Protein AF-A0A832FT46-F1 (afdb_monomer_lite)

pLDDT: mean 83.27, std 20.77, range [34.75, 98.5]

Secondary structure (DSSP, 8-state):
----PPP-------THHHHHHHHHHHHHHHHHHHHHHHHHS--------------HHHHHHHHHHHHHHHHT-S-BTTTBS-HHHHHHHHHHT--HHHHHHHHHHHHHHHHHHHHHHHHHHHHHHHHTT-HHHHHHHHTHHHHHHHHHHHHHHHHHHGGG-S-TTHHHHHHHHHHHHHHHH-SSSSTTTS--GGGSHHHHHHHHHHHHHHHHHHHHTTTS-S-HHHHHHHHHHHHHHHHHHHHHHHHHTTT-

Structure (mmCIF, N/CA/C/O backbone):
data_AF-A0A832FT46-F1
#
_entry.id   AF-A0A832FT46-F1
#
loop_
_atom_site.group_PDB
_atom_site.id
_atom_site.type_symbol
_atom_site.label_atom_id
_atom_site.label_alt_id
_atom_site.label_comp_id
_atom_site.label_asym_id
_atom_site.label_entity_id
_atom_site.label_seq_id
_atom_site.pdbx_PDB_ins_code
_atom_site.Cartn_x
_atom_site.Cartn_y
_atom_site.Cartn_z
_atom_site.occupancy
_atom_site.B_iso_or_equiv
_atom_site.auth_seq_id
_atom_site.auth_comp_id
_atom_site.auth_asym_id
_atom_site.auth_atom_id
_atom_site.pdbx_PDB_model_num
ATOM 1 N N . MET A 1 1 ? -25.953 -3.245 44.691 1.00 39.97 1 MET A N 1
ATOM 2 C CA . MET A 1 1 ? -25.666 -1.942 44.039 1.00 39.97 1 MET A CA 1
ATOM 3 C C . MET A 1 1 ? -25.660 -2.128 42.525 1.00 39.97 1 MET A C 1
ATOM 5 O O . MET A 1 1 ? -24.695 -2.634 41.976 1.00 39.97 1 MET A O 1
ATOM 9 N N . SER A 1 2 ? -26.768 -1.782 41.866 1.00 35.91 2 SER A N 1
ATOM 10 C CA . SER A 1 2 ? -26.972 -1.918 40.416 1.00 35.91 2 SER A CA 1
ATOM 11 C C . SER A 1 2 ? -26.577 -0.616 39.711 1.00 35.91 2 SER A C 1
ATOM 13 O O . SER A 1 2 ? -27.252 0.400 39.888 1.00 35.91 2 SER A O 1
ATOM 15 N N . ARG A 1 3 ? -25.496 -0.618 38.919 1.00 41.53 3 ARG A N 1
ATOM 16 C CA . ARG A 1 3 ? -25.111 0.531 38.080 1.00 41.53 3 ARG A CA 1
ATOM 17 C C . ARG A 1 3 ? -25.906 0.501 36.771 1.00 41.53 3 ARG A C 1
ATOM 19 O O . ARG A 1 3 ? -25.643 -0.318 35.899 1.00 41.53 3 ARG A O 1
ATOM 26 N N . LYS A 1 4 ? -26.872 1.417 36.643 1.00 43.75 4 LYS A N 1
ATOM 27 C CA . LYS A 1 4 ? -27.548 1.746 35.378 1.00 43.75 4 LYS A CA 1
ATOM 28 C C . LYS A 1 4 ? -26.544 2.411 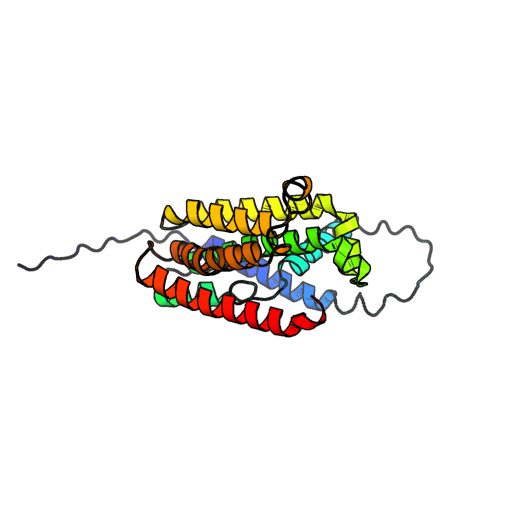34.429 1.00 43.75 4 LYS A C 1
ATOM 30 O O . LYS A 1 4 ? -26.088 3.517 34.711 1.00 43.75 4 LYS A O 1
ATOM 35 N N . TYR A 1 5 ? -26.228 1.765 33.309 1.00 38.34 5 TYR A N 1
ATOM 36 C CA . TYR A 1 5 ? -25.533 2.408 32.194 1.00 38.34 5 TYR A CA 1
ATOM 37 C C . TYR A 1 5 ? -26.512 3.331 31.456 1.00 38.34 5 TYR A C 1
ATOM 39 O O . TYR A 1 5 ? -27.538 2.884 30.945 1.00 38.34 5 TYR A O 1
ATOM 47 N N . LYS A 1 6 ? -26.212 4.634 31.439 1.00 42.47 6 LYS A N 1
ATOM 48 C CA . LYS A 1 6 ? -26.892 5.618 30.590 1.00 42.47 6 LYS A CA 1
ATOM 49 C C . LYS A 1 6 ? -26.374 5.450 29.161 1.00 42.47 6 LYS A C 1
ATOM 51 O O . LYS A 1 6 ? -25.182 5.627 28.924 1.00 42.47 6 LYS A O 1
ATOM 56 N N . GLY A 1 7 ? -27.265 5.088 28.241 1.00 40.78 7 GLY A N 1
ATOM 57 C CA . GLY A 1 7 ? -26.968 5.020 26.814 1.00 40.78 7 GLY A CA 1
ATOM 58 C C . GLY A 1 7 ? -26.642 6.405 26.255 1.00 40.78 7 GLY A C 1
ATOM 59 O O . GLY A 1 7 ? -27.385 7.358 26.480 1.00 40.78 7 GLY A O 1
ATOM 60 N N . PHE A 1 8 ? -25.525 6.501 25.539 1.00 35.69 8 PHE A N 1
ATOM 61 C CA . PHE A 1 8 ? -25.207 7.634 24.678 1.00 35.69 8 PHE A CA 1
ATOM 62 C C . PHE A 1 8 ? -25.890 7.409 23.326 1.00 35.69 8 PHE A C 1
ATOM 64 O O . PHE A 1 8 ? -25.539 6.483 22.599 1.00 35.69 8 PHE A O 1
ATOM 71 N N . SER A 1 9 ? -26.869 8.246 22.993 1.00 34.75 9 SER A N 1
ATOM 72 C CA . SER A 1 9 ? -27.409 8.358 21.639 1.00 34.75 9 SER A CA 1
ATOM 73 C C . SER A 1 9 ? -26.465 9.232 20.814 1.00 34.75 9 SER A C 1
ATOM 75 O O . SER A 1 9 ? -26.421 10.448 21.010 1.00 34.75 9 SER A O 1
ATOM 77 N N . THR A 1 10 ? -25.683 8.632 19.920 1.00 38.94 10 THR A N 1
ATOM 78 C CA . THR A 1 10 ? -24.918 9.390 18.927 1.00 38.94 10 THR A CA 1
ATOM 79 C C . THR A 1 10 ? -25.849 9.876 17.811 1.00 38.94 10 THR A C 1
ATOM 81 O O . THR A 1 10 ? -26.741 9.136 17.388 1.00 38.94 10 THR A O 1
ATOM 84 N N . PRO A 1 11 ? -25.683 11.119 17.327 1.00 39.44 11 PRO A N 1
ATOM 85 C CA . PRO A 1 11 ? -26.451 11.622 16.200 1.00 39.44 11 PRO A CA 1
ATOM 86 C C . PRO A 1 11 ? -26.021 10.884 14.929 1.00 39.44 11 PRO A C 1
ATOM 88 O O . PRO A 1 11 ? -24.839 10.832 14.589 1.00 39.44 11 PRO A O 1
ATOM 91 N N . ILE A 1 12 ? -26.998 10.304 14.237 1.00 43.22 12 ILE A N 1
ATOM 92 C CA . ILE A 1 12 ? -26.836 9.707 12.912 1.00 43.22 12 ILE A CA 1
ATOM 93 C C . ILE A 1 12 ? -26.521 10.861 11.955 1.00 43.22 12 ILE A C 1
ATOM 95 O O . ILE A 1 12 ? -27.408 11.648 11.628 1.00 43.22 12 ILE A O 1
ATOM 99 N N . SER A 1 13 ? -25.256 11.013 11.553 1.00 49.53 13 SER A N 1
ATOM 100 C CA . SER A 1 13 ? -24.916 11.913 10.452 1.00 49.53 13 SER A CA 1
ATOM 101 C C . SER A 1 13 ? -25.386 11.283 9.140 1.00 49.53 13 SER A C 1
ATOM 103 O O . SER A 1 13 ? -25.299 10.070 8.934 1.00 49.53 13 SER A O 1
ATOM 105 N N . ASP A 1 14 ? -25.971 12.116 8.288 1.00 51.28 14 ASP A N 1
ATOM 106 C CA . ASP A 1 14 ? -26.713 11.728 7.095 1.00 51.28 14 ASP A CA 1
ATOM 107 C C . ASP A 1 14 ? -25.775 11.091 6.045 1.00 51.28 14 ASP A C 1
ATOM 109 O O . ASP A 1 14 ? -25.119 11.761 5.246 1.00 51.28 14 ASP A O 1
ATOM 113 N N . GLY A 1 15 ? -25.658 9.757 6.082 1.00 45.75 15 GLY A N 1
ATOM 114 C CA . GLY A 1 15 ? -24.790 8.950 5.210 1.00 45.75 15 GLY A CA 1
ATOM 115 C C . GLY A 1 15 ? -25.207 8.915 3.732 1.00 45.75 15 GLY A C 1
ATOM 116 O O . GLY A 1 15 ? -24.592 8.211 2.925 1.00 45.75 15 GLY A O 1
ATOM 117 N N . SER A 1 16 ? -26.234 9.677 3.355 1.00 46.31 16 SER A N 1
ATOM 118 C CA . SER A 1 16 ? -26.801 9.746 2.007 1.00 46.31 16 SER A CA 1
ATOM 119 C C . SER A 1 16 ? -25.800 10.253 0.956 1.00 46.31 16 SER A C 1
ATOM 121 O O . SER A 1 16 ? -25.759 9.731 -0.161 1.00 46.31 16 SER A O 1
ATOM 123 N N . HIS A 1 17 ? -24.904 11.177 1.312 1.00 49.16 17 HIS A N 1
ATOM 124 C CA . HIS A 1 17 ? -23.905 11.711 0.374 1.00 49.16 17 HIS A CA 1
ATOM 125 C C . HIS A 1 17 ? -22.806 10.704 -0.012 1.00 49.16 17 HIS A C 1
ATOM 127 O O . HIS A 1 17 ? -22.291 10.742 -1.132 1.00 49.16 17 HIS A O 1
ATOM 133 N N . ILE A 1 18 ? -22.467 9.762 0.872 1.00 52.69 18 ILE A N 1
ATOM 134 C CA . ILE A 1 18 ? -21.368 8.803 0.659 1.00 52.69 18 ILE A CA 1
ATOM 135 C C . ILE A 1 18 ? -21.812 7.641 -0.240 1.00 52.69 18 ILE A C 1
ATOM 137 O O . ILE A 1 18 ? -21.055 7.189 -1.104 1.00 52.69 18 ILE A O 1
ATOM 141 N N . ILE A 1 19 ? -23.073 7.214 -0.119 1.00 52.16 19 ILE A N 1
ATOM 142 C CA . ILE A 1 19 ? -23.670 6.175 -0.974 1.00 52.16 19 ILE A CA 1
ATOM 143 C C . ILE A 1 19 ? -23.697 6.625 -2.445 1.00 52.16 19 ILE A C 1
ATOM 145 O O . ILE A 1 19 ? -23.392 5.836 -3.344 1.00 52.16 19 ILE A O 1
ATOM 149 N N . ILE A 1 20 ? -23.978 7.907 -2.700 1.00 57.22 20 ILE A N 1
ATOM 150 C CA . ILE A 1 20 ? -23.993 8.475 -4.057 1.00 57.22 20 ILE A CA 1
ATOM 151 C C . ILE A 1 20 ? -22.598 8.400 -4.699 1.00 57.22 20 ILE A C 1
ATOM 153 O O . ILE A 1 20 ? -22.477 7.996 -5.858 1.00 57.22 20 ILE A O 1
ATOM 157 N N . ILE A 1 21 ? -21.531 8.693 -3.947 1.00 53.38 21 ILE A N 1
ATOM 158 C CA . ILE A 1 21 ? -20.148 8.638 -4.453 1.00 53.38 21 ILE A CA 1
ATOM 159 C C . ILE A 1 21 ? -19.762 7.203 -4.854 1.00 53.38 21 ILE A C 1
ATOM 161 O O . ILE A 1 21 ? -19.194 6.991 -5.929 1.00 53.38 21 ILE A O 1
ATOM 165 N N . ILE A 1 22 ? -20.132 6.197 -4.057 1.00 49.78 22 ILE A N 1
ATOM 166 C CA . ILE A 1 22 ? -19.792 4.786 -4.323 1.00 49.78 22 ILE A CA 1
ATOM 167 C C . ILE A 1 22 ? -20.551 4.234 -5.535 1.00 49.78 22 ILE A C 1
ATOM 169 O O . ILE A 1 22 ? -19.959 3.551 -6.377 1.00 49.78 22 ILE A O 1
ATOM 173 N N . ILE A 1 23 ? -21.839 4.561 -5.679 1.00 54.22 23 ILE A N 1
ATOM 174 C CA . ILE A 1 23 ? -22.643 4.136 -6.838 1.00 54.22 23 ILE A CA 1
ATOM 175 C C . ILE A 1 23 ? -22.092 4.747 -8.135 1.00 54.22 23 ILE A C 1
ATOM 177 O O . ILE A 1 23 ? -22.026 4.059 -9.160 1.00 54.22 23 ILE A O 1
ATOM 181 N N . ILE A 1 24 ? -21.645 6.007 -8.096 1.00 54.31 24 ILE A N 1
ATOM 182 C CA . ILE A 1 24 ? -21.032 6.679 -9.251 1.00 54.31 24 ILE A CA 1
ATOM 183 C C . ILE A 1 24 ? -19.714 5.997 -9.644 1.00 54.31 24 ILE A C 1
ATOM 185 O O . ILE A 1 24 ? -19.498 5.734 -10.830 1.00 54.31 24 ILE A O 1
ATOM 189 N N . ILE A 1 25 ? -18.859 5.649 -8.676 1.00 50.78 25 ILE A N 1
ATOM 190 C CA . ILE A 1 25 ? -17.583 4.960 -8.937 1.00 50.78 25 ILE A CA 1
ATOM 191 C C . ILE A 1 25 ? -17.825 3.579 -9.569 1.00 50.78 25 ILE A C 1
ATOM 193 O O . ILE A 1 25 ? -17.190 3.238 -10.572 1.00 50.78 25 ILE A O 1
ATOM 197 N N . ASN A 1 26 ? -18.787 2.811 -9.050 1.00 45.12 26 ASN A N 1
ATOM 198 C CA . ASN A 1 26 ? -19.029 1.434 -9.486 1.00 45.12 26 ASN A CA 1
ATOM 199 C C . ASN A 1 26 ? -19.695 1.358 -10.877 1.00 45.12 26 ASN A C 1
ATOM 201 O O . ASN A 1 26 ? -19.267 0.588 -11.742 1.00 45.12 26 ASN A O 1
ATOM 205 N N . LYS A 1 27 ? -20.674 2.235 -11.164 1.00 42.53 27 LYS A N 1
ATOM 206 C CA . LYS A 1 27 ? -21.264 2.331 -12.515 1.00 42.53 27 LYS A CA 1
ATOM 207 C C . LYS A 1 27 ? -20.214 2.713 -13.557 1.00 42.53 27 LYS A C 1
ATOM 209 O O . LYS A 1 27 ? -20.185 2.113 -14.629 1.00 42.53 27 LYS A O 1
ATOM 214 N N . LYS A 1 28 ? -19.314 3.652 -13.248 1.00 47.53 28 LYS A N 1
ATOM 215 C CA . LYS A 1 28 ? -18.278 4.092 -14.196 1.00 47.53 28 LYS A CA 1
ATOM 216 C C . LYS A 1 28 ? -17.251 2.988 -14.483 1.00 47.53 28 LYS A C 1
ATOM 218 O O . LYS A 1 28 ? -16.799 2.879 -15.619 1.00 47.53 28 LYS A O 1
ATOM 223 N N . PHE A 1 29 ? -16.935 2.129 -13.510 1.00 44.12 29 PHE A N 1
ATOM 224 C CA . PHE A 1 29 ? -16.033 0.985 -13.706 1.00 44.12 29 PHE A CA 1
ATOM 225 C C . PHE A 1 29 ? -16.626 -0.112 -14.605 1.00 44.12 29 PHE A C 1
ATOM 227 O O . PHE A 1 29 ? -15.924 -0.629 -15.476 1.00 44.12 29 PHE A O 1
ATOM 234 N N . LYS A 1 30 ? -17.925 -0.423 -14.470 1.00 38.62 30 LYS A N 1
ATOM 235 C CA . LYS A 1 30 ? -18.590 -1.470 -15.271 1.00 38.62 30 LYS A CA 1
ATOM 236 C C . LYS A 1 30 ? -18.608 -1.153 -16.774 1.00 38.62 30 LYS A C 1
ATOM 238 O O . LYS A 1 30 ? -18.319 -2.031 -17.581 1.00 38.62 30 LYS A O 1
ATOM 243 N N . TYR A 1 31 ? -18.858 0.102 -17.156 1.00 44.19 31 TYR A N 1
ATOM 244 C CA . TYR A 1 31 ? -18.854 0.516 -18.570 1.00 44.19 31 TYR A CA 1
ATOM 245 C C . TYR A 1 31 ? -17.450 0.568 -19.195 1.00 44.19 31 TYR A C 1
ATOM 247 O O . TYR A 1 31 ? -17.303 0.477 -20.412 1.00 44.19 31 TYR A O 1
ATOM 255 N N . LEU A 1 32 ? -16.398 0.670 -18.380 1.00 44.50 32 LEU A N 1
ATOM 256 C CA . LEU A 1 32 ? -15.022 0.786 -18.864 1.00 44.50 32 LEU A CA 1
ATOM 257 C C . LEU A 1 32 ? -14.333 -0.557 -19.128 1.00 44.50 32 LEU A C 1
ATOM 259 O O . LEU A 1 32 ? -13.378 -0.586 -19.904 1.00 44.50 32 LEU A O 1
ATOM 263 N N . ASN A 1 33 ? -14.811 -1.654 -18.538 1.00 41.56 33 ASN A N 1
ATOM 264 C CA . ASN A 1 33 ? -14.301 -2.991 -18.856 1.00 41.56 33 ASN A CA 1
ATOM 265 C C . ASN A 1 33 ? -14.797 -3.501 -20.217 1.00 41.56 33 ASN A C 1
ATOM 267 O O . ASN A 1 33 ? -14.059 -4.200 -20.901 1.00 41.56 33 ASN A O 1
ATOM 271 N N . VAL A 1 34 ? -15.994 -3.095 -20.655 1.00 45.91 34 VAL A N 1
ATOM 272 C CA . VAL A 1 34 ? -16.564 -3.530 -21.944 1.00 45.91 34 VAL A CA 1
ATOM 273 C C . VAL A 1 34 ? -15.928 -2.790 -23.132 1.00 45.91 34 VAL A C 1
ATOM 275 O O . VAL A 1 34 ? -15.721 -3.379 -24.185 1.00 45.91 34 VAL A O 1
ATOM 278 N N . ALA A 1 35 ? -15.531 -1.525 -22.958 1.00 44.81 35 ALA A N 1
ATOM 279 C CA . ALA A 1 35 ? -14.969 -0.714 -24.044 1.00 44.81 35 ALA A CA 1
ATOM 280 C C . ALA A 1 35 ? -13.465 -0.940 -24.321 1.00 44.81 35 ALA A C 1
ATOM 282 O O . ALA A 1 35 ? -12.969 -0.505 -25.355 1.00 44.81 35 ALA A O 1
ATOM 283 N N . ASN A 1 36 ? -12.714 -1.577 -23.413 1.00 42.88 36 ASN A N 1
ATOM 284 C CA . ASN A 1 36 ? -11.253 -1.718 -23.552 1.00 42.88 36 ASN A CA 1
ATOM 285 C C . ASN A 1 36 ? -10.796 -3.042 -24.183 1.00 42.88 36 ASN A C 1
ATOM 287 O O . ASN A 1 36 ? -9.668 -3.101 -24.668 1.00 42.88 36 ASN A O 1
ATOM 291 N N . LEU A 1 37 ? -11.639 -4.078 -24.205 1.00 41.91 37 LEU A N 1
ATOM 292 C CA . LEU A 1 37 ? -11.304 -5.351 -24.857 1.00 41.91 37 LEU A CA 1
ATOM 293 C C . LEU A 1 37 ? -11.401 -5.258 -26.389 1.00 41.91 37 LEU A C 1
ATOM 295 O O . LEU A 1 37 ? -10.567 -5.823 -27.081 1.00 41.91 37 LEU A O 1
ATOM 299 N N . SER A 1 38 ? -12.315 -4.448 -26.931 1.00 44.44 38 SER A N 1
ATOM 300 C CA . SER A 1 38 ? -12.504 -4.324 -28.385 1.00 44.44 38 SER A CA 1
ATOM 301 C C . SER A 1 38 ? -11.480 -3.431 -29.102 1.00 44.44 38 SER A C 1
ATOM 303 O O . SER A 1 38 ? -11.329 -3.534 -30.319 1.00 44.44 38 SER A O 1
ATOM 305 N N . VAL A 1 39 ? -10.771 -2.557 -28.375 1.00 48.56 39 VAL A N 1
ATOM 306 C CA . VAL A 1 39 ? -9.856 -1.559 -28.968 1.00 48.56 39 VAL A CA 1
ATOM 307 C C . VAL A 1 39 ? -8.403 -2.045 -29.019 1.00 48.56 39 VAL A C 1
ATOM 309 O O . VAL A 1 39 ? -7.642 -1.571 -29.857 1.00 48.56 39 VAL A O 1
ATOM 312 N N . MET A 1 40 ? -8.001 -3.003 -28.176 1.00 44.81 40 MET A N 1
ATOM 313 C CA . MET A 1 40 ? -6.638 -3.556 -28.231 1.00 44.81 40 MET A CA 1
ATOM 314 C C . MET A 1 40 ? -6.473 -4.725 -29.210 1.00 44.81 40 MET A C 1
ATOM 316 O O . MET A 1 40 ? -5.353 -4.954 -29.653 1.00 44.81 40 MET A O 1
ATOM 320 N N . GLU A 1 41 ? -7.549 -5.413 -29.605 1.00 47.94 41 GLU A N 1
ATOM 321 C CA . GLU A 1 41 ? -7.470 -6.519 -30.578 1.00 47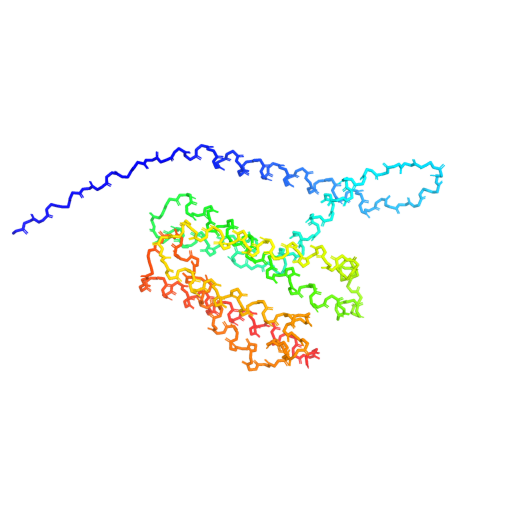.94 41 GLU A CA 1
ATOM 322 C C . GLU A 1 41 ? -7.597 -6.072 -32.046 1.00 47.94 41 GLU A C 1
ATOM 324 O O . GLU A 1 41 ? -7.150 -6.787 -32.934 1.00 47.94 41 GLU A O 1
ATOM 329 N N . ASN A 1 42 ? -8.112 -4.867 -32.321 1.00 45.69 42 ASN A N 1
ATOM 330 C CA . ASN A 1 42 ? -8.382 -4.396 -33.690 1.00 45.69 42 ASN A CA 1
ATOM 331 C C . ASN A 1 42 ? -7.464 -3.262 -34.175 1.00 45.69 42 ASN A C 1
ATOM 333 O O . ASN A 1 42 ? -7.819 -2.523 -35.093 1.00 45.69 42 ASN A O 1
ATOM 337 N N . GLY A 1 43 ? -6.271 -3.118 -33.592 1.00 45.44 43 GLY A N 1
ATOM 338 C CA . GLY A 1 43 ? -5.246 -2.163 -34.034 1.00 45.44 43 GLY A CA 1
ATOM 339 C C . GLY A 1 43 ? -4.570 -2.551 -35.355 1.00 45.44 43 GLY A C 1
ATOM 340 O O . GLY A 1 43 ? -3.346 -2.567 -35.430 1.00 45.44 43 GLY A O 1
ATOM 341 N N . GLY A 1 44 ? -5.355 -2.900 -36.378 1.00 42.97 44 GLY A N 1
ATOM 342 C CA . GLY A 1 44 ? -4.897 -3.030 -37.755 1.00 42.97 44 GLY A CA 1
ATOM 343 C C . GLY A 1 44 ? -4.580 -1.651 -38.329 1.00 42.97 44 GLY A C 1
ATOM 344 O O . GLY A 1 44 ? -5.382 -0.722 -38.213 1.00 42.97 44 GLY A O 1
ATOM 345 N N . GLN A 1 45 ? -3.393 -1.528 -38.924 1.00 46.47 45 GLN A N 1
ATOM 346 C CA . GLN A 1 45 ? -2.899 -0.335 -39.607 1.00 46.47 45 GLN A CA 1
ATOM 347 C C . GLN A 1 45 ? -3.948 0.205 -40.588 1.00 46.47 45 GLN A C 1
ATOM 349 O O . GLN A 1 45 ? -4.194 -0.380 -41.640 1.00 46.47 45 GLN A O 1
ATOM 354 N N . LYS A 1 46 ? -4.546 1.352 -40.264 1.00 48.06 46 LYS A N 1
ATOM 355 C CA . LYS A 1 46 ? -5.140 2.230 -41.271 1.00 48.06 46 LYS A CA 1
ATOM 356 C C . LYS A 1 46 ? -4.223 3.427 -41.441 1.00 48.06 46 LYS A C 1
ATOM 358 O O . LYS A 1 46 ? -4.242 4.362 -40.646 1.00 48.06 46 LYS A O 1
ATOM 363 N N . GLU A 1 47 ? -3.408 3.356 -42.485 1.00 49.72 47 GLU A N 1
ATOM 364 C CA . GLU A 1 47 ? -2.720 4.503 -43.057 1.00 49.72 47 GLU A CA 1
ATOM 365 C C . GLU A 1 47 ? -3.775 5.412 -43.692 1.00 49.72 47 GLU A C 1
ATOM 367 O O . GLU A 1 47 ? -4.361 5.110 -44.727 1.00 49.72 47 GLU A O 1
ATOM 372 N N . GLY A 1 48 ? -4.082 6.507 -43.010 1.00 51.16 48 GLY A N 1
ATOM 373 C CA . GLY A 1 48 ? -5.003 7.521 -43.492 1.00 51.16 48 GLY A CA 1
ATOM 374 C C . GLY A 1 48 ? -4.648 8.840 -42.839 1.00 51.16 48 GLY A C 1
ATOM 375 O O . GLY A 1 48 ? -5.017 9.083 -41.693 1.00 51.16 48 GLY A O 1
ATOM 376 N N . GLY A 1 49 ? -3.891 9.663 -43.565 1.00 47.72 49 GLY A N 1
ATOM 377 C CA . GLY A 1 49 ? -3.484 11.009 -43.176 1.00 47.72 49 GLY A CA 1
ATOM 378 C C . GLY A 1 49 ? -4.677 11.956 -43.091 1.00 47.72 49 GLY A C 1
ATOM 379 O O . GLY A 1 49 ? -4.909 12.766 -43.978 1.00 47.72 49 GLY A O 1
ATOM 380 N N . GLY A 1 50 ? -5.438 11.849 -42.010 1.00 43.91 50 GLY A N 1
ATOM 381 C CA . GLY A 1 50 ? -6.319 12.892 -41.516 1.00 43.91 50 GLY A CA 1
ATOM 382 C C . GLY A 1 50 ? -5.851 13.217 -40.110 1.00 43.91 50 GLY A C 1
ATOM 383 O O . GLY A 1 50 ? -5.846 12.332 -39.258 1.00 43.91 50 GLY A O 1
ATOM 384 N N . GLY A 1 51 ? -5.417 14.457 -39.879 1.00 44.06 51 GLY A N 1
ATOM 385 C CA . GLY A 1 51 ? -5.018 14.964 -38.568 1.00 44.06 51 GLY A CA 1
ATOM 386 C C . GLY A 1 51 ? -6.205 14.980 -37.612 1.00 44.06 51 GLY A C 1
ATOM 387 O O . GLY A 1 51 ? -6.772 16.030 -37.329 1.00 44.06 51 GLY A O 1
ATOM 388 N N . PHE A 1 52 ? -6.601 13.804 -37.132 1.00 43.25 52 PHE A N 1
ATOM 389 C CA . PHE A 1 52 ? -7.494 13.670 -36.004 1.00 43.25 52 PHE A CA 1
ATOM 390 C C . PHE A 1 52 ? -6.694 14.150 -34.805 1.00 43.25 52 PHE A C 1
ATOM 392 O O . PHE A 1 52 ? -5.719 13.525 -34.383 1.00 43.25 52 PHE A O 1
ATOM 399 N N . GLN A 1 53 ? -7.086 15.307 -34.291 1.00 47.66 53 GLN A N 1
ATOM 400 C CA . GLN A 1 53 ? -6.673 15.803 -32.995 1.00 47.66 53 GLN A CA 1
ATOM 401 C C . GLN A 1 53 ? -7.274 14.857 -31.953 1.00 47.66 53 GLN A C 1
ATOM 403 O O . GLN A 1 53 ? -8.280 15.166 -31.326 1.00 47.66 53 GLN A O 1
ATOM 408 N N . GLU A 1 54 ? -6.719 13.644 -31.863 1.00 48.78 54 GLU A N 1
ATOM 409 C CA . GLU A 1 54 ? -7.127 12.624 -30.913 1.00 48.78 54 GLU A CA 1
ATOM 410 C C . GLU A 1 54 ? -7.056 13.280 -29.537 1.00 48.78 54 GLU A C 1
ATOM 412 O O . GLU A 1 54 ? -5.992 13.727 -29.094 1.00 48.78 54 GLU A O 1
ATOM 417 N N . ASP A 1 55 ? -8.235 13.454 -28.942 1.00 55.28 55 ASP A N 1
ATOM 418 C CA . ASP A 1 55 ? -8.474 14.351 -27.822 1.00 55.28 55 ASP A CA 1
ATOM 419 C C . ASP A 1 55 ? -7.415 14.122 -26.739 1.00 55.28 55 ASP A C 1
ATOM 421 O O . ASP A 1 55 ? -7.359 13.059 -26.103 1.00 55.28 55 ASP A O 1
ATOM 425 N N . LYS A 1 56 ? -6.539 15.112 -26.520 1.00 62.69 56 LYS A N 1
ATOM 426 C CA . LYS A 1 56 ? -5.422 15.018 -25.559 1.00 62.69 56 LYS A CA 1
ATOM 427 C C . LYS A 1 56 ? -5.907 14.582 -24.169 1.00 62.69 56 LYS A C 1
ATOM 429 O O . LYS A 1 56 ? -5.150 13.968 -23.407 1.00 62.69 56 LYS A O 1
ATOM 434 N N . ASP A 1 57 ? -7.170 14.855 -23.853 1.00 62.75 57 ASP A N 1
ATOM 435 C CA . ASP A 1 57 ? -7.833 14.488 -22.608 1.00 62.75 57 ASP A CA 1
ATOM 436 C C . ASP A 1 57 ? -8.283 13.018 -22.549 1.00 62.75 57 ASP A C 1
ATOM 438 O O . ASP A 1 57 ? -8.133 12.382 -21.500 1.00 62.75 57 ASP A O 1
ATOM 442 N N . ILE A 1 58 ? -8.695 12.409 -23.668 1.00 60.59 58 ILE A N 1
ATOM 443 C CA . ILE A 1 58 ? -8.921 10.953 -23.748 1.00 60.59 58 ILE A CA 1
ATOM 444 C C . ILE A 1 58 ? -7.604 10.214 -23.471 1.00 60.59 58 ILE A C 1
ATOM 446 O O . ILE A 1 58 ? -7.581 9.223 -22.731 1.00 60.59 58 ILE A O 1
ATOM 450 N N . CYS A 1 59 ? -6.481 10.743 -23.967 1.00 78.81 59 CYS A N 1
ATOM 451 C CA . CYS A 1 59 ? -5.151 10.217 -23.664 1.00 78.81 59 CYS A CA 1
ATOM 452 C C . CYS A 1 59 ? -4.775 10.383 -22.174 1.00 78.81 59 CYS A C 1
ATOM 454 O O . CYS A 1 59 ? -4.199 9.469 -21.580 1.00 78.81 59 CYS A O 1
ATOM 456 N N . LYS A 1 60 ? -5.138 11.494 -21.510 1.00 82.44 60 LYS A N 1
ATOM 457 C CA . LYS A 1 60 ? -4.937 11.672 -20.050 1.00 82.44 60 LYS A CA 1
ATOM 458 C C . LYS A 1 60 ? -5.715 10.652 -19.225 1.00 82.44 60 LYS A C 1
ATOM 460 O O . LYS A 1 60 ? -5.145 10.010 -18.346 1.00 82.44 60 LYS A O 1
ATOM 465 N N . LEU A 1 61 ? -7.001 10.457 -19.510 1.00 84.50 61 LEU A N 1
ATOM 466 C CA . LEU A 1 61 ? -7.825 9.524 -18.739 1.00 84.50 61 LEU A CA 1
ATOM 467 C C . LEU A 1 61 ? -7.330 8.077 -18.882 1.00 84.50 61 LEU A C 1
ATOM 469 O O . LEU A 1 61 ? -7.311 7.330 -17.901 1.00 84.50 61 LEU A O 1
ATOM 473 N N . LYS A 1 62 ? -6.897 7.682 -20.087 1.00 90.62 62 LYS A N 1
ATOM 474 C CA . LYS A 1 62 ? -6.258 6.377 -20.322 1.00 90.62 62 LYS A CA 1
ATOM 475 C C . LYS A 1 62 ? -4.983 6.218 -19.477 1.00 90.62 62 LYS A C 1
ATOM 477 O O . LYS A 1 62 ? -4.789 5.155 -18.892 1.00 90.62 62 LYS A O 1
ATOM 482 N N . ARG A 1 63 ? -4.171 7.274 -19.324 1.00 91.81 63 ARG A N 1
ATOM 483 C CA . ARG A 1 63 ? -2.954 7.261 -18.486 1.00 91.81 63 ARG A CA 1
ATOM 484 C C . ARG A 1 63 ? -3.241 7.012 -17.006 1.00 91.81 63 ARG A C 1
ATOM 486 O O . ARG A 1 63 ? -2.665 6.092 -16.434 1.00 91.81 63 ARG A O 1
ATOM 493 N N . TYR A 1 64 ? -4.157 7.761 -16.391 1.00 94.06 64 TYR A N 1
ATOM 494 C CA . TYR A 1 64 ? -4.457 7.578 -14.961 1.00 94.06 64 TYR A CA 1
ATOM 495 C C . TYR A 1 64 ? -5.061 6.205 -14.657 1.00 94.06 64 TYR A C 1
ATOM 497 O O . TYR A 1 64 ? -4.758 5.603 -13.630 1.00 94.06 64 TYR A O 1
ATOM 505 N N . LYS A 1 65 ? -5.858 5.657 -15.582 1.00 94.69 65 LYS A N 1
ATOM 506 C CA . LYS A 1 65 ? -6.351 4.277 -15.471 1.00 94.69 65 LYS A CA 1
ATOM 507 C C . LYS A 1 65 ? -5.219 3.256 -15.456 1.00 94.69 65 LYS A C 1
ATOM 509 O O . LYS A 1 65 ? -5.324 2.268 -14.737 1.00 94.69 65 LYS A O 1
ATOM 514 N N . LEU A 1 66 ? -4.152 3.480 -16.222 1.00 94.44 66 LEU A N 1
ATOM 515 C CA . LEU A 1 66 ? -2.981 2.606 -16.196 1.00 94.44 66 LEU A CA 1
ATOM 516 C C . LEU A 1 66 ? -2.253 2.686 -14.851 1.00 94.44 66 LEU A C 1
ATOM 518 O O . LEU A 1 66 ? -1.938 1.638 -14.298 1.00 94.44 66 LEU A O 1
ATOM 522 N N . PHE A 1 67 ? -2.073 3.878 -14.272 1.00 96.69 67 PHE A N 1
ATOM 523 C CA . PHE A 1 67 ? -1.504 4.004 -12.921 1.00 96.69 67 PHE A CA 1
ATOM 524 C C . PHE A 1 67 ? -2.327 3.253 -11.872 1.00 96.69 67 PHE A C 1
ATOM 526 O O . PHE A 1 67 ? -1.763 2.476 -11.106 1.00 96.69 67 PHE A O 1
ATOM 533 N N . LEU A 1 68 ? -3.656 3.395 -11.895 1.00 96.25 68 LEU A N 1
ATOM 534 C CA . LEU A 1 68 ? -4.547 2.629 -11.016 1.00 96.25 68 LEU A CA 1
ATOM 535 C C . LEU A 1 68 ? -4.423 1.117 -11.247 1.00 96.25 68 LEU A C 1
ATOM 537 O O . LEU A 1 68 ? -4.353 0.347 -10.294 1.00 96.25 68 LEU A O 1
ATOM 541 N N . LYS A 1 69 ? -4.358 0.683 -12.511 1.00 94.81 69 LYS A N 1
ATOM 542 C CA . LYS A 1 69 ? -4.202 -0.732 -12.876 1.00 94.81 69 LYS A CA 1
ATOM 543 C C . LYS A 1 69 ? -2.886 -1.317 -12.362 1.00 94.81 69 LYS A C 1
ATOM 545 O O . LYS A 1 69 ? -2.877 -2.475 -11.951 1.00 94.81 69 LYS A O 1
ATOM 550 N N . PHE A 1 70 ? -1.792 -0.558 -12.408 1.00 93.88 70 PHE A N 1
ATOM 551 C CA . PHE A 1 70 ? -0.496 -1.003 -11.890 1.00 93.88 70 PHE A CA 1
ATOM 552 C C . PHE A 1 70 ? -0.459 -0.970 -10.362 1.00 93.88 70 PHE A C 1
ATOM 554 O O . PHE A 1 70 ? -0.046 -1.951 -9.755 1.00 93.88 70 PHE A O 1
ATOM 561 N N . GLY A 1 71 ? -0.989 0.079 -9.728 1.00 94.69 71 GLY A N 1
ATOM 562 C CA . GLY A 1 71 ? -1.090 0.144 -8.267 1.00 94.69 71 GLY A CA 1
ATOM 563 C C . GLY A 1 71 ? -2.033 -0.906 -7.656 1.00 94.69 71 GLY A C 1
ATOM 564 O O . GLY A 1 71 ? -1.876 -1.281 -6.500 1.00 94.69 71 GLY A O 1
ATOM 565 N N . ALA A 1 72 ? -2.970 -1.464 -8.425 1.00 94.19 72 ALA A N 1
ATOM 566 C CA . ALA A 1 72 ? -3.808 -2.590 -7.999 1.00 94.19 72 ALA A CA 1
ATOM 567 C C . ALA A 1 72 ? -3.121 -3.966 -8.046 1.00 94.19 72 ALA A C 1
ATOM 569 O O . ALA A 1 72 ? -3.776 -4.977 -7.791 1.00 94.19 72 ALA A O 1
ATOM 570 N N . LYS A 1 73 ? -1.829 -4.032 -8.397 1.00 93.62 73 LYS A N 1
ATOM 571 C CA . LYS A 1 73 ? -1.063 -5.280 -8.480 1.00 93.62 73 LYS A CA 1
ATOM 572 C C . LYS A 1 73 ? 0.151 -5.260 -7.542 1.00 93.62 73 LYS A C 1
ATOM 574 O O . LYS A 1 73 ? 0.861 -4.259 -7.550 1.00 93.62 73 LYS A O 1
ATOM 579 N N . PRO A 1 74 ? 0.466 -6.371 -6.852 1.00 90.06 74 PRO A N 1
ATOM 580 C CA . PRO A 1 74 ? -0.281 -7.631 -6.837 1.00 90.06 74 PRO A CA 1
ATOM 581 C C . PRO A 1 74 ? -1.600 -7.515 -6.057 1.00 90.06 74 PRO A C 1
ATOM 583 O O . PRO A 1 74 ? -1.752 -6.658 -5.191 1.00 90.06 74 PRO A O 1
ATOM 586 N N . VAL A 1 75 ? -2.557 -8.387 -6.388 1.00 88.56 75 VAL A N 1
ATOM 587 C CA . VAL A 1 75 ? -3.809 -8.518 -5.631 1.00 88.56 75 VAL A CA 1
ATOM 588 C C . VAL A 1 75 ? -3.490 -9.163 -4.289 1.00 88.56 75 VAL A C 1
ATOM 590 O O . VAL A 1 75 ? -2.839 -10.205 -4.253 1.00 88.56 75 VAL A O 1
ATOM 593 N N . ASN A 1 76 ? -3.959 -8.565 -3.199 1.00 84.56 76 ASN A N 1
ATOM 594 C CA . ASN A 1 76 ? -3.810 -9.103 -1.853 1.00 84.56 76 ASN A CA 1
ATOM 595 C C . ASN A 1 76 ? -5.146 -9.074 -1.085 1.00 84.56 76 ASN A C 1
ATOM 597 O O . ASN A 1 76 ? -6.179 -8.650 -1.608 1.00 84.56 76 ASN A O 1
ATOM 601 N N . VAL A 1 77 ? -5.122 -9.560 0.158 1.00 83.31 77 VAL A N 1
ATOM 602 C CA . VAL A 1 77 ? -6.312 -9.693 1.021 1.00 83.31 77 VAL A CA 1
ATOM 603 C C . VAL A 1 77 ? -6.853 -8.363 1.560 1.00 83.31 77 VAL A C 1
ATOM 605 O O . VAL A 1 77 ? -7.906 -8.352 2.195 1.00 83.31 77 VAL A O 1
ATOM 608 N N . ALA A 1 78 ? -6.146 -7.253 1.356 1.00 76.81 78 ALA A N 1
ATOM 609 C CA . ALA A 1 78 ? -6.597 -5.920 1.741 1.00 76.81 78 ALA A CA 1
ATOM 610 C C . ALA A 1 78 ? -6.988 -5.045 0.535 1.00 76.81 78 ALA A C 1
ATOM 612 O O . ALA A 1 78 ? -7.853 -4.179 0.660 1.00 76.81 78 ALA A O 1
ATOM 613 N N . TYR A 1 79 ? -6.381 -5.260 -0.634 1.00 84.62 79 TYR A N 1
ATOM 614 C CA . TYR A 1 79 ? -6.677 -4.541 -1.867 1.00 84.62 79 TYR A CA 1
ATOM 615 C C . TYR A 1 79 ? -6.280 -5.362 -3.109 1.00 84.62 79 TYR A C 1
ATOM 617 O O . TYR A 1 79 ? -5.188 -5.933 -3.150 1.00 84.62 79 TYR A O 1
ATOM 625 N N . PRO A 1 80 ? -7.118 -5.409 -4.164 1.00 81.25 80 PRO A N 1
ATOM 626 C CA . PRO A 1 80 ? -8.480 -4.875 -4.281 1.00 81.25 80 PRO A CA 1
ATOM 627 C C . PRO A 1 80 ? -9.561 -5.641 -3.515 1.00 81.25 80 PRO A C 1
ATOM 629 O O . PRO A 1 80 ? -10.697 -5.179 -3.480 1.00 81.25 80 PRO A O 1
ATOM 632 N N . LEU A 1 81 ? -9.247 -6.785 -2.903 1.00 86.00 81 LEU A N 1
ATOM 633 C CA . LEU A 1 81 ? -10.217 -7.530 -2.103 1.00 86.00 81 LEU A CA 1
ATOM 634 C C . LEU A 1 81 ? -10.256 -6.953 -0.680 1.00 86.00 81 LEU A C 1
ATOM 636 O O . LEU A 1 81 ? -9.250 -7.049 0.014 1.00 86.00 81 LEU A O 1
ATOM 640 N N . PRO A 1 82 ? -11.381 -6.390 -0.201 1.00 89.88 82 PRO A N 1
ATOM 641 C CA . PRO A 1 82 ? -11.461 -5.768 1.121 1.00 89.88 82 PRO A CA 1
ATOM 642 C C . PRO A 1 82 ? -11.611 -6.796 2.255 1.00 89.88 82 PRO A C 1
ATOM 644 O O . PRO A 1 82 ? -12.335 -6.535 3.212 1.00 89.88 82 PRO A O 1
ATOM 647 N N . LEU A 1 83 ? -10.994 -7.983 2.167 1.00 90.62 83 LEU A N 1
ATOM 648 C CA . LEU A 1 83 ? -11.221 -9.061 3.143 1.00 90.62 83 LEU A CA 1
ATOM 649 C C . LEU A 1 83 ? -10.753 -8.655 4.543 1.00 90.62 83 LEU A C 1
ATOM 651 O O . LEU A 1 83 ? -11.462 -8.902 5.516 1.00 90.62 83 LEU A O 1
ATOM 655 N N . ALA A 1 84 ? -9.610 -7.970 4.641 1.00 91.44 84 ALA A N 1
ATOM 656 C CA . ALA A 1 84 ? -9.125 -7.424 5.907 1.00 91.44 84 ALA A CA 1
ATOM 657 C C . ALA A 1 84 ? -10.109 -6.410 6.516 1.00 91.44 84 ALA A C 1
ATOM 659 O O . ALA A 1 84 ? -10.493 -6.546 7.678 1.00 91.44 84 ALA A O 1
ATOM 660 N N . SER A 1 85 ? -10.581 -5.443 5.721 1.00 94.44 85 SER A N 1
ATOM 661 C CA . SER A 1 85 ? -11.574 -4.453 6.161 1.00 94.44 85 SER A CA 1
ATOM 662 C C . SER A 1 85 ? -12.903 -5.104 6.538 1.00 94.44 85 SER A C 1
ATOM 664 O O . SER A 1 85 ? -13.517 -4.715 7.525 1.00 94.44 85 SER A O 1
ATOM 666 N N . PHE A 1 86 ? -13.347 -6.110 5.782 1.00 95.56 86 PHE A N 1
ATOM 667 C CA . PHE A 1 86 ? -14.605 -6.813 6.021 1.00 95.56 86 PHE A CA 1
ATOM 668 C C . PHE A 1 86 ? -14.564 -7.635 7.311 1.00 95.56 86 PHE A C 1
ATOM 670 O O . PHE A 1 86 ? -15.522 -7.621 8.086 1.00 95.56 86 PHE A O 1
ATOM 677 N N . LEU A 1 87 ? -13.449 -8.319 7.576 1.00 95.19 87 LEU A N 1
ATOM 678 C CA . LEU A 1 87 ? -13.277 -9.078 8.810 1.00 95.19 87 LEU A CA 1
ATOM 679 C C . LEU A 1 87 ? -13.195 -8.145 10.026 1.00 95.19 87 LEU A C 1
ATOM 681 O O . LEU A 1 87 ? -13.890 -8.380 11.011 1.00 95.19 87 LEU A O 1
ATOM 685 N N . ALA A 1 88 ? -12.421 -7.057 9.950 1.00 96.12 88 ALA A N 1
ATOM 686 C CA . ALA A 1 88 ? -12.361 -6.056 11.021 1.00 96.12 88 ALA A CA 1
ATOM 687 C C . ALA A 1 88 ? -13.735 -5.416 11.288 1.00 96.12 88 ALA A C 1
ATOM 689 O O . ALA A 1 88 ? -14.164 -5.306 12.438 1.00 96.12 88 ALA A O 1
ATOM 690 N N . PHE A 1 89 ? -14.466 -5.060 10.229 1.00 96.81 89 PHE A N 1
ATOM 691 C CA . PHE A 1 89 ? -15.848 -4.587 10.305 1.00 96.81 89 PHE A CA 1
ATOM 692 C C . PHE A 1 89 ? -16.752 -5.580 11.049 1.00 96.81 89 PHE A C 1
ATOM 694 O O . PHE A 1 89 ? -17.407 -5.203 12.019 1.00 96.81 89 PHE A O 1
ATOM 701 N N . SER A 1 90 ? -16.715 -6.855 10.656 1.00 96.12 90 SER A N 1
ATOM 702 C CA . SER A 1 90 ? -17.548 -7.914 11.241 1.00 96.12 90 SER A CA 1
ATOM 703 C C . SER A 1 90 ? -17.257 -8.165 12.726 1.00 96.12 90 SER A C 1
ATOM 705 O O . SER A 1 90 ? -18.161 -8.520 13.476 1.00 96.12 90 SER A O 1
ATOM 707 N N . LEU A 1 91 ? -16.009 -7.977 13.167 1.00 96.19 91 LEU A N 1
ATOM 708 C CA . LEU A 1 91 ? -15.582 -8.240 14.548 1.00 96.19 91 LEU A CA 1
ATOM 709 C C . LEU A 1 91 ? -15.748 -7.043 15.498 1.00 96.19 91 LEU A C 1
ATOM 711 O O . LEU A 1 91 ? -15.701 -7.213 16.714 1.00 96.19 91 LEU A O 1
ATOM 715 N N . SER A 1 92 ? -15.893 -5.830 14.967 1.00 95.25 92 SER A N 1
ATOM 716 C CA . SER A 1 92 ? -15.799 -4.585 15.746 1.00 95.25 92 SER A CA 1
ATOM 717 C C . SER A 1 92 ? -17.140 -3.957 16.118 1.00 95.25 92 SER A C 1
ATOM 719 O O . SER A 1 92 ? -17.150 -2.980 16.864 1.00 95.25 92 SER A O 1
ATOM 721 N N . ASN A 1 93 ? -18.259 -4.477 15.602 1.00 94.12 93 ASN A N 1
ATOM 722 C CA . ASN A 1 93 ? -19.585 -3.850 15.712 1.00 94.12 93 ASN A CA 1
ATOM 723 C C . ASN A 1 93 ? -19.616 -2.388 15.211 1.00 94.12 93 ASN A C 1
ATOM 725 O O . ASN A 1 93 ? -20.351 -1.555 15.743 1.00 94.12 93 ASN A O 1
ATOM 729 N N . SER A 1 94 ? -18.795 -2.058 14.209 1.00 96.25 94 SER A N 1
ATOM 730 C CA . SER A 1 94 ? -18.736 -0.712 13.622 1.00 96.25 94 SER A CA 1
ATOM 731 C C . SER A 1 94 ? -19.845 -0.459 12.603 1.00 96.25 94 SER A C 1
ATOM 733 O O . SER A 1 94 ? -20.509 -1.385 12.142 1.00 96.25 94 SER A O 1
ATOM 735 N N . GLY A 1 95 ? -20.023 0.805 12.214 1.00 96.44 95 GLY A N 1
ATOM 736 C CA . GLY A 1 95 ? -20.912 1.183 11.124 1.00 96.44 95 GLY A CA 1
ATOM 737 C C . GLY A 1 95 ? -20.330 0.893 9.737 1.00 96.44 95 GLY A C 1
ATOM 738 O O . GLY A 1 95 ? -19.138 0.635 9.546 1.00 96.44 95 GLY A O 1
ATOM 739 N N . ILE A 1 96 ? -21.205 0.948 8.728 1.00 97.06 96 ILE A N 1
ATOM 740 C CA . ILE A 1 96 ? -20.820 0.794 7.317 1.00 97.06 96 ILE A CA 1
ATOM 741 C C . ILE A 1 96 ? -19.857 1.898 6.859 1.00 97.06 96 ILE A C 1
ATOM 743 O O . ILE A 1 96 ? -19.038 1.679 5.970 1.00 97.06 96 ILE A O 1
ATOM 747 N N . LEU A 1 97 ? -19.930 3.082 7.472 1.00 97.06 97 LEU A N 1
ATOM 748 C CA . LEU A 1 97 ? -19.064 4.207 7.143 1.00 97.06 97 LEU A CA 1
ATOM 749 C C . LEU A 1 97 ? -17.594 3.878 7.424 1.00 97.06 97 LEU A C 1
ATOM 751 O O . LEU A 1 97 ? -16.743 4.115 6.572 1.00 97.06 97 LEU A O 1
ATOM 755 N N . GLU A 1 98 ? -17.297 3.275 8.572 1.00 97.69 98 GLU A N 1
ATOM 756 C CA . GLU A 1 98 ? -15.947 2.859 8.951 1.00 97.69 98 GLU A CA 1
ATOM 757 C C . GLU A 1 98 ? -15.388 1.803 7.999 1.00 97.69 98 GLU A C 1
ATOM 759 O O . GLU A 1 98 ? -14.223 1.878 7.608 1.00 97.69 98 GLU A O 1
ATOM 764 N N . PHE A 1 99 ? -16.227 0.866 7.548 1.00 97.25 99 PHE A N 1
ATOM 765 C CA . PHE A 1 99 ? -15.846 -0.100 6.517 1.00 97.25 99 PHE A CA 1
ATOM 766 C C . PHE A 1 99 ? -15.459 0.588 5.203 1.00 97.25 99 PHE A C 1
ATOM 768 O O . PHE A 1 99 ? -14.431 0.262 4.608 1.00 97.25 99 PHE A O 1
ATOM 775 N N . LEU A 1 100 ? -16.247 1.571 4.765 1.00 97.06 100 LEU A N 1
ATOM 776 C CA . LEU A 1 100 ? -15.973 2.320 3.540 1.00 97.06 100 LEU A CA 1
ATOM 777 C C . LEU A 1 100 ? -14.709 3.173 3.660 1.00 97.06 100 LEU A C 1
ATOM 779 O O . LEU A 1 100 ? -13.893 3.168 2.741 1.00 97.06 100 LEU A O 1
ATOM 783 N N . LEU A 1 101 ? -14.512 3.859 4.788 1.00 97.81 101 LEU A N 1
ATOM 784 C CA . LEU A 1 101 ? -13.298 4.632 5.061 1.00 97.81 101 LEU A CA 1
ATOM 785 C C . LEU A 1 101 ? -12.060 3.733 5.070 1.00 97.81 101 LEU A C 1
ATOM 787 O O . LEU A 1 101 ? -11.076 4.050 4.407 1.00 97.81 101 LEU A O 1
ATOM 791 N N . SER A 1 102 ? -12.142 2.583 5.739 1.00 97.44 102 SER A N 1
ATOM 792 C CA . SER A 1 102 ? -11.092 1.563 5.762 1.00 97.44 102 SER A CA 1
ATOM 793 C C . SER A 1 102 ? -10.758 1.051 4.356 1.00 97.44 102 SER A C 1
ATOM 795 O O . SER A 1 102 ? -9.587 0.974 3.984 1.00 97.44 102 SER A O 1
ATOM 797 N N . TYR A 1 103 ? -11.768 0.765 3.530 1.00 96.56 103 TYR A N 1
ATOM 798 C CA . TYR A 1 103 ? -11.545 0.306 2.160 1.00 96.56 103 TYR A CA 1
ATOM 799 C C . TYR A 1 103 ? -10.941 1.393 1.261 1.00 96.56 103 TYR A C 1
ATOM 801 O O . TYR A 1 103 ? -10.005 1.123 0.507 1.00 96.56 103 TYR A O 1
ATOM 809 N N . ILE A 1 104 ? -11.437 2.630 1.348 1.00 97.25 104 ILE A N 1
ATOM 810 C CA . ILE A 1 104 ? -10.895 3.771 0.596 1.00 97.25 104 ILE A CA 1
ATOM 811 C C . ILE A 1 104 ? -9.451 4.056 1.037 1.00 97.25 104 ILE A C 1
ATOM 813 O O . ILE A 1 104 ? -8.593 4.329 0.194 1.00 97.25 104 ILE A O 1
ATOM 817 N N . PHE A 1 105 ? -9.153 3.926 2.332 1.00 98.00 105 PHE A N 1
ATOM 818 C CA . PHE A 1 105 ? -7.792 3.988 2.856 1.00 98.00 105 PHE A CA 1
ATOM 819 C C . PHE A 1 105 ? -6.896 2.921 2.210 1.00 98.00 105 PHE A C 1
ATOM 821 O O . PHE A 1 105 ? -5.859 3.271 1.645 1.00 98.00 105 PHE A O 1
ATOM 828 N N . CYS A 1 106 ? -7.311 1.647 2.212 1.00 97.44 106 CYS A N 1
ATOM 829 C CA . CYS A 1 106 ? -6.577 0.565 1.548 1.00 97.44 106 CYS A CA 1
ATOM 830 C C . CYS A 1 106 ? -6.365 0.846 0.056 1.00 97.44 106 CYS A C 1
ATOM 832 O O . CYS A 1 106 ? -5.254 0.673 -0.443 1.00 97.44 106 CYS A O 1
ATOM 834 N N . PHE A 1 107 ? -7.396 1.322 -0.648 1.00 96.88 107 PHE A N 1
ATOM 835 C CA . PHE A 1 107 ? -7.303 1.696 -2.058 1.00 96.88 107 PHE A CA 1
ATOM 836 C C . PHE A 1 107 ? -6.185 2.714 -2.299 1.00 96.88 107 PHE A C 1
ATOM 838 O O . PHE A 1 107 ? -5.328 2.478 -3.152 1.00 96.88 107 PHE A O 1
ATOM 845 N N . PHE A 1 108 ? -6.160 3.821 -1.551 1.00 98.00 108 PHE A N 1
ATOM 846 C CA . PHE A 1 108 ? -5.135 4.850 -1.729 1.00 98.00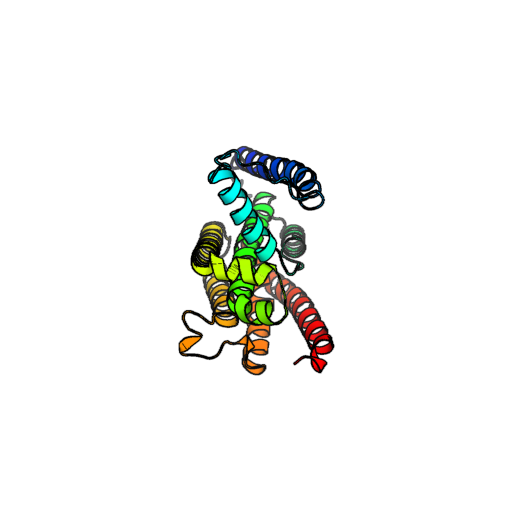 108 PHE A CA 1
ATOM 847 C C . PHE A 1 108 ? -3.749 4.360 -1.305 1.00 98.00 108 PHE A C 1
ATOM 849 O O . PHE A 1 108 ? -2.800 4.499 -2.077 1.00 98.00 108 PHE A O 1
ATOM 856 N N . PHE A 1 109 ? -3.637 3.737 -0.129 1.00 97.94 109 PHE A N 1
ATOM 857 C CA . PHE A 1 109 ? -2.360 3.288 0.424 1.00 97.94 109 PHE A CA 1
ATOM 858 C C . PHE A 1 109 ? -1.686 2.235 -0.463 1.00 97.94 109 PHE A C 1
ATOM 860 O O . PHE A 1 109 ? -0.550 2.425 -0.898 1.00 97.94 109 PHE A O 1
ATOM 867 N N . PHE A 1 110 ? -2.385 1.144 -0.794 1.00 97.12 110 PHE A N 1
ATOM 868 C CA . PHE A 1 110 ? -1.792 0.076 -1.602 1.00 97.12 110 PHE A CA 1
ATOM 869 C C . PHE A 1 110 ? -1.544 0.512 -3.037 1.00 97.12 110 PHE A C 1
ATOM 871 O O . PHE A 1 110 ? -0.514 0.153 -3.598 1.00 97.12 110 PHE A O 1
ATOM 878 N N . THR A 1 111 ? -2.429 1.323 -3.627 1.00 97.25 111 THR A N 1
ATOM 879 C CA . THR A 1 111 ? -2.172 1.866 -4.967 1.00 97.25 111 THR A CA 1
ATOM 880 C C . THR A 1 111 ? -0.905 2.720 -4.968 1.00 97.25 111 THR A C 1
ATOM 882 O O . THR A 1 111 ? -0.100 2.579 -5.887 1.00 97.25 111 THR A O 1
ATOM 885 N N . ALA A 1 112 ? -0.687 3.553 -3.942 1.00 97.81 112 ALA A N 1
ATOM 886 C CA . ALA A 1 112 ? 0.536 4.343 -3.806 1.00 97.81 112 ALA A CA 1
ATOM 887 C C . ALA A 1 112 ? 1.780 3.459 -3.677 1.00 97.81 112 ALA A C 1
ATOM 889 O O . ALA A 1 112 ? 2.718 3.622 -4.462 1.00 97.81 112 ALA A O 1
ATOM 890 N N . ALA A 1 113 ? 1.766 2.525 -2.719 1.00 97.38 113 ALA A N 1
ATOM 891 C CA . ALA A 1 113 ? 2.885 1.644 -2.397 1.00 97.38 113 ALA A CA 1
ATOM 892 C C . ALA A 1 113 ? 3.269 0.745 -3.580 1.00 97.38 113 ALA A C 1
ATOM 894 O O . ALA A 1 113 ? 4.430 0.700 -3.980 1.00 97.38 113 ALA A O 1
ATOM 895 N N . ASN A 1 114 ? 2.286 0.097 -4.205 1.00 97.25 114 ASN A N 1
ATOM 896 C CA . ASN A 1 114 ? 2.514 -0.782 -5.347 1.00 97.25 114 ASN A CA 1
ATOM 897 C C . ASN A 1 114 ? 2.984 -0.003 -6.578 1.00 97.25 114 ASN A C 1
ATOM 899 O O . ASN A 1 114 ? 3.928 -0.424 -7.241 1.00 97.25 114 ASN A O 1
ATOM 903 N N . LEU A 1 115 ? 2.361 1.141 -6.895 1.00 97.38 115 LEU A N 1
ATOM 904 C CA . LEU A 1 115 ? 2.804 1.968 -8.023 1.00 97.38 115 LEU A CA 1
ATOM 905 C C . LEU A 1 115 ? 4.230 2.477 -7.800 1.00 97.38 115 LEU A C 1
ATOM 907 O O . LEU A 1 115 ? 5.020 2.494 -8.742 1.00 97.38 115 LEU A O 1
ATOM 911 N N . TRP A 1 116 ? 4.566 2.847 -6.563 1.00 97.81 116 TRP A N 1
ATOM 912 C CA . TRP A 1 116 ? 5.920 3.238 -6.188 1.00 97.81 116 TRP A CA 1
ATOM 913 C C . TRP A 1 116 ? 6.913 2.088 -6.380 1.00 97.81 116 TRP A C 1
ATOM 915 O O . TRP A 1 116 ? 7.987 2.313 -6.941 1.00 97.81 116 TRP A O 1
ATOM 925 N N . ASN A 1 117 ? 6.544 0.860 -6.004 1.00 97.00 117 ASN A N 1
ATOM 926 C CA . ASN A 1 117 ? 7.364 -0.322 -6.266 1.00 97.00 117 ASN A CA 1
ATOM 927 C C . ASN A 1 117 ? 7.594 -0.539 -7.769 1.00 97.00 117 ASN A C 1
ATOM 929 O O . ASN A 1 117 ? 8.739 -0.505 -8.217 1.00 97.00 117 ASN A O 1
ATOM 933 N N . HIS A 1 118 ? 6.520 -0.644 -8.564 1.00 96.56 118 HIS A N 1
ATOM 934 C CA . HIS A 1 118 ? 6.614 -0.832 -10.023 1.00 96.56 118 HIS A CA 1
ATOM 935 C C . HIS A 1 118 ? 7.428 0.270 -10.699 1.00 96.56 118 HIS A C 1
ATOM 937 O O . HIS A 1 118 ? 8.165 0.023 -11.647 1.00 96.56 118 HIS A O 1
ATOM 943 N N . LEU A 1 119 ? 7.317 1.511 -10.222 1.00 97.19 119 LEU A N 1
ATOM 944 C CA . LEU A 1 119 ? 8.062 2.627 -10.787 1.00 97.19 119 LEU A CA 1
ATOM 945 C C . LEU A 1 119 ? 9.574 2.512 -10.555 1.00 97.19 119 LEU A C 1
ATOM 947 O O . LEU A 1 119 ? 10.371 2.897 -11.418 1.00 97.19 119 LEU A O 1
ATOM 951 N N . ASN A 1 120 ? 9.979 2.039 -9.380 1.00 97.00 120 ASN A N 1
ATOM 952 C CA . ASN A 1 120 ? 11.390 1.873 -9.042 1.00 97.00 120 ASN A CA 1
ATOM 953 C C . ASN A 1 120 ? 11.994 0.595 -9.640 1.00 97.00 120 ASN A C 1
ATOM 955 O O . ASN A 1 120 ? 13.202 0.559 -9.874 1.00 97.00 120 ASN A O 1
ATOM 959 N N . ASP A 1 121 ? 11.164 -0.390 -9.974 1.00 95.94 121 ASP A N 1
ATOM 960 C CA . ASP A 1 121 ? 11.576 -1.602 -10.693 1.00 95.94 121 ASP A CA 1
ATOM 961 C C . ASP A 1 121 ? 11.480 -1.468 -12.214 1.00 95.94 121 ASP A C 1
ATOM 963 O O . ASP A 1 121 ? 12.022 -2.297 -12.930 1.00 95.94 121 ASP A O 1
ATOM 967 N N . ALA A 1 122 ? 10.886 -0.386 -12.728 1.00 96.69 122 ALA A N 1
ATOM 968 C CA . ALA A 1 122 ? 10.584 -0.239 -14.150 1.00 96.69 122 ALA A CA 1
ATOM 969 C C . ALA A 1 122 ? 11.795 -0.408 -15.094 1.00 96.69 122 ALA A C 1
ATOM 971 O O . ALA A 1 122 ? 11.630 -0.834 -16.229 1.00 96.69 122 ALA A O 1
ATOM 972 N N . GLU A 1 123 ? 13.013 -0.070 -14.672 1.00 95.88 123 GLU A N 1
ATOM 973 C CA . GLU A 1 123 ? 14.211 -0.308 -15.497 1.00 95.88 123 GLU A CA 1
ATOM 974 C C . GLU A 1 123 ? 14.615 -1.784 -15.521 1.00 95.88 123 GLU A C 1
ATOM 976 O O . GLU A 1 123 ? 14.990 -2.289 -16.576 1.00 95.88 123 GLU A O 1
ATOM 981 N N . ASP A 1 124 ? 14.484 -2.480 -14.392 1.00 93.81 124 ASP A N 1
ATOM 982 C CA . ASP A 1 124 ? 14.773 -3.909 -14.287 1.00 93.81 124 ASP A CA 1
ATOM 983 C C . ASP A 1 124 ? 13.697 -4.699 -15.054 1.00 93.81 124 ASP A C 1
ATOM 985 O O . ASP A 1 124 ? 14.017 -5.447 -15.974 1.00 93.81 124 ASP A O 1
ATOM 989 N N . ASP A 1 125 ? 12.419 -4.392 -14.808 1.00 94.75 125 ASP A N 1
ATOM 990 C CA . ASP A 1 125 ? 11.269 -4.967 -15.512 1.00 94.75 125 ASP A CA 1
ATOM 991 C C . ASP A 1 125 ? 11.327 -4.725 -17.038 1.00 94.75 125 ASP A C 1
ATOM 993 O O . ASP A 1 125 ? 10.868 -5.556 -17.827 1.00 94.75 125 ASP A O 1
ATOM 997 N N . ALA A 1 126 ? 11.868 -3.583 -17.485 1.00 95.12 126 ALA A N 1
ATOM 998 C CA . ALA A 1 126 ? 12.038 -3.296 -18.910 1.00 95.12 126 ALA A CA 1
ATOM 999 C C . ALA A 1 126 ? 13.114 -4.180 -19.556 1.00 95.12 126 ALA A C 1
ATOM 1001 O O . ALA A 1 126 ? 12.928 -4.593 -20.703 1.00 95.12 126 ALA A O 1
ATOM 1002 N N . ARG A 1 127 ? 14.201 -4.497 -18.835 1.00 95.56 127 ARG A N 1
ATOM 1003 C CA . ARG A 1 127 ? 15.223 -5.454 -19.302 1.00 95.56 127 ARG A CA 1
ATOM 1004 C C . ARG A 1 127 ? 14.643 -6.860 -19.446 1.00 95.56 127 ARG A C 1
ATOM 1006 O O . ARG A 1 127 ? 14.977 -7.543 -20.406 1.00 95.56 127 ARG A O 1
ATOM 1013 N N . ASP A 1 128 ? 13.678 -7.210 -18.601 1.00 92.06 128 ASP A N 1
ATOM 1014 C CA . ASP A 1 128 ? 12.936 -8.476 -18.667 1.00 92.06 128 ASP A CA 1
ATOM 1015 C C . ASP A 1 128 ? 11.797 -8.470 -19.710 1.00 92.06 128 ASP A C 1
ATOM 1017 O O . ASP A 1 128 ? 10.959 -9.373 -19.756 1.00 92.06 128 ASP A O 1
ATOM 1021 N N . GLY A 1 129 ? 11.708 -7.432 -20.550 1.00 91.81 129 GLY A N 1
ATOM 1022 C CA . GLY A 1 129 ? 10.737 -7.352 -21.645 1.00 91.81 129 GLY A CA 1
ATOM 1023 C C . GLY A 1 129 ? 9.307 -7.004 -21.216 1.00 91.81 129 GLY A C 1
ATOM 1024 O O . GLY A 1 129 ? 8.357 -7.154 -21.998 1.00 91.81 129 GLY A O 1
ATOM 1025 N N . ARG A 1 130 ? 9.095 -6.507 -19.992 1.00 89.25 130 ARG A N 1
ATOM 1026 C CA . ARG A 1 130 ? 7.754 -6.167 -19.498 1.00 89.25 130 ARG A CA 1
ATOM 1027 C C . ARG A 1 130 ? 7.280 -4.828 -20.067 1.00 89.25 130 ARG A C 1
ATOM 1029 O O . ARG A 1 130 ? 7.642 -3.754 -19.599 1.00 89.25 130 ARG A O 1
ATOM 1036 N N . LYS A 1 131 ? 6.352 -4.876 -21.031 1.00 88.38 131 LYS A N 1
ATOM 1037 C CA . LYS A 1 131 ? 5.830 -3.693 -21.762 1.00 88.38 131 LYS A CA 1
ATOM 1038 C C . LYS A 1 131 ? 5.311 -2.541 -20.882 1.00 88.38 131 LYS A C 1
ATOM 1040 O O . LYS A 1 131 ? 5.355 -1.383 -21.291 1.00 88.38 131 LYS A O 1
ATOM 1045 N N . HIS A 1 132 ? 4.782 -2.832 -19.691 1.00 89.44 132 HIS A N 1
ATOM 1046 C CA . HIS A 1 132 ? 4.279 -1.795 -18.782 1.00 89.44 132 HIS A CA 1
ATOM 1047 C C . HIS A 1 132 ? 5.396 -0.941 -18.168 1.00 89.44 132 HIS A C 1
ATOM 1049 O O . HIS A 1 132 ? 5.163 0.215 -17.813 1.00 89.44 132 HIS A O 1
ATOM 1055 N N . ALA A 1 133 ? 6.605 -1.485 -18.088 1.00 93.75 133 ALA A N 1
ATOM 1056 C CA . ALA A 1 133 ? 7.757 -0.833 -17.501 1.00 93.75 133 ALA A CA 1
ATOM 1057 C C . ALA A 1 133 ? 8.215 0.362 -18.355 1.00 93.75 133 ALA A C 1
ATOM 1059 O O . ALA A 1 133 ? 8.390 1.465 -17.840 1.00 93.75 133 ALA A O 1
ATOM 1060 N N . THR A 1 134 ? 8.238 0.212 -19.686 1.00 93.81 134 THR A N 1
ATOM 1061 C CA . THR A 1 134 ? 8.506 1.312 -20.633 1.00 93.81 134 THR A CA 1
ATOM 1062 C C . THR A 1 134 ? 7.525 2.476 -20.466 1.00 93.81 134 THR A C 1
ATOM 1064 O O . THR A 1 134 ? 7.917 3.642 -20.516 1.00 93.81 134 THR A O 1
ATOM 1067 N N . PHE A 1 135 ? 6.241 2.180 -20.227 1.00 94.81 135 PHE A N 1
ATOM 1068 C CA . PHE A 1 135 ? 5.243 3.215 -19.951 1.00 94.81 135 PHE A CA 1
ATOM 1069 C C . PHE A 1 135 ? 5.575 3.995 -18.670 1.00 94.81 135 PHE A C 1
ATOM 1071 O O . PHE A 1 135 ? 5.510 5.226 -18.677 1.00 94.81 135 PHE A O 1
ATOM 1078 N N . LEU A 1 136 ? 5.954 3.297 -17.594 1.00 96.06 136 LEU A N 1
ATOM 1079 C CA . LEU A 1 136 ? 6.322 3.921 -16.321 1.00 96.06 136 LEU A CA 1
ATOM 1080 C C . LEU A 1 136 ? 7.611 4.743 -16.430 1.00 96.06 136 LEU A C 1
ATOM 1082 O O . LEU A 1 136 ? 7.638 5.862 -15.921 1.00 96.06 136 LEU A O 1
ATOM 1086 N N . ILE A 1 137 ? 8.630 4.261 -17.151 1.00 96.12 137 ILE A N 1
ATOM 1087 C CA . ILE A 1 137 ? 9.873 5.009 -17.421 1.00 96.12 137 ILE A CA 1
ATOM 1088 C C . ILE A 1 137 ? 9.552 6.343 -18.106 1.00 96.12 137 ILE A C 1
ATOM 1090 O O . ILE A 1 137 ? 9.924 7.409 -17.610 1.00 96.12 137 ILE A O 1
ATOM 1094 N N . ASN A 1 138 ? 8.776 6.303 -19.193 1.00 95.75 138 ASN A N 1
ATOM 1095 C CA . ASN A 1 138 ? 8.412 7.493 -19.972 1.00 95.75 138 ASN A CA 1
ATOM 1096 C C . ASN A 1 138 ? 7.545 8.493 -19.193 1.00 95.75 138 ASN A C 1
ATOM 1098 O O . ASN A 1 138 ? 7.432 9.658 -19.575 1.00 95.75 138 ASN A O 1
ATOM 1102 N N . ARG A 1 139 ? 6.900 8.047 -18.110 1.00 95.94 139 ARG A N 1
ATOM 1103 C CA . ARG A 1 139 ? 5.974 8.842 -17.292 1.00 95.94 139 ARG A CA 1
ATOM 1104 C C . ARG A 1 139 ? 6.396 8.902 -15.828 1.00 95.94 139 ARG A C 1
ATOM 1106 O O . ARG A 1 139 ? 5.559 9.152 -14.963 1.00 95.94 139 ARG A O 1
ATOM 1113 N N . ARG A 1 140 ? 7.694 8.741 -15.548 1.00 95.56 140 ARG A N 1
ATOM 1114 C CA . ARG A 1 140 ? 8.217 8.589 -14.184 1.00 95.56 140 ARG A CA 1
ATOM 1115 C C . ARG A 1 140 ? 7.788 9.719 -13.251 1.00 95.56 140 ARG A C 1
ATOM 1117 O O . ARG A 1 140 ? 7.268 9.455 -12.176 1.00 95.56 140 ARG A O 1
ATOM 1124 N N . LYS A 1 141 ? 7.912 10.974 -13.696 1.00 96.25 141 LYS A N 1
ATOM 1125 C CA . LYS A 1 141 ? 7.490 12.152 -12.914 1.00 96.25 141 LYS A CA 1
ATOM 1126 C C . LYS A 1 141 ? 5.992 12.135 -12.579 1.00 96.25 141 LYS A C 1
ATOM 1128 O O . LYS A 1 141 ? 5.625 12.405 -11.441 1.00 96.25 141 LYS A O 1
ATOM 1133 N N . GLU A 1 142 ? 5.140 11.805 -13.552 1.00 96.62 142 GLU A N 1
ATOM 1134 C CA . GLU A 1 142 ? 3.682 11.740 -13.365 1.00 96.62 142 GLU A CA 1
ATOM 1135 C C . GLU A 1 142 ? 3.307 10.630 -12.369 1.00 96.62 142 GLU A C 1
ATOM 1137 O O . GLU A 1 142 ? 2.511 10.869 -11.463 1.00 96.62 142 GLU A O 1
ATOM 1142 N N . ALA A 1 143 ? 3.920 9.448 -12.497 1.00 96.69 143 ALA A N 1
ATOM 1143 C CA . ALA A 1 143 ? 3.697 8.322 -11.592 1.00 96.69 143 ALA A CA 1
ATOM 1144 C C . ALA A 1 143 ? 4.179 8.617 -10.160 1.00 96.69 143 ALA A C 1
ATOM 1146 O O . ALA A 1 143 ? 3.449 8.338 -9.213 1.00 96.69 143 ALA A O 1
ATOM 1147 N N . THR A 1 144 ? 5.349 9.250 -9.990 1.00 97.06 144 THR A N 1
ATOM 1148 C CA . THR A 1 144 ? 5.850 9.677 -8.670 1.00 97.06 144 THR A CA 1
ATOM 1149 C C . THR A 1 144 ? 4.874 10.635 -7.988 1.00 97.06 144 THR A C 1
ATOM 1151 O O . THR A 1 144 ? 4.509 10.418 -6.835 1.00 97.06 144 THR A O 1
ATOM 1154 N N . ILE A 1 145 ? 4.412 11.675 -8.696 1.00 97.44 145 ILE A N 1
ATOM 1155 C CA . ILE A 1 145 ? 3.439 12.637 -8.150 1.00 97.44 145 ILE A CA 1
ATOM 1156 C C . ILE A 1 145 ? 2.138 11.922 -7.771 1.00 97.44 145 ILE A C 1
ATOM 1158 O O . ILE A 1 145 ? 1.575 12.194 -6.713 1.00 97.44 145 ILE A O 1
ATOM 1162 N N . PHE A 1 146 ? 1.680 10.987 -8.604 1.00 97.62 146 PHE A N 1
ATOM 1163 C CA . PHE A 1 146 ? 0.477 10.203 -8.339 1.00 97.62 146 PHE A CA 1
ATOM 1164 C C . PHE A 1 146 ? 0.610 9.356 -7.063 1.00 97.62 146 PHE A C 1
ATOM 1166 O O . PHE A 1 146 ? -0.282 9.395 -6.218 1.00 97.62 146 PHE A O 1
ATOM 1173 N N . SER A 1 147 ? 1.734 8.654 -6.879 1.00 97.75 147 SER A N 1
ATOM 1174 C CA . SER A 1 147 ? 2.020 7.896 -5.652 1.00 97.75 147 SER A CA 1
ATOM 1175 C C . SER A 1 147 ? 2.077 8.793 -4.413 1.00 97.75 147 SER A C 1
ATOM 1177 O O . SER A 1 147 ? 1.465 8.458 -3.402 1.00 97.75 147 SER A O 1
ATOM 1179 N N . ILE A 1 148 ? 2.751 9.949 -4.481 1.00 97.94 148 ILE A N 1
ATOM 1180 C CA . ILE A 1 148 ? 2.824 10.906 -3.359 1.00 97.94 148 ILE A CA 1
ATOM 1181 C C . ILE A 1 148 ? 1.430 11.420 -2.992 1.00 97.94 148 ILE A C 1
ATOM 1183 O O . ILE A 1 148 ? 1.060 11.422 -1.818 1.00 97.94 148 ILE A O 1
ATOM 1187 N N . LEU A 1 149 ? 0.636 11.819 -3.991 1.00 98.12 149 LEU A N 1
ATOM 1188 C CA . LEU A 1 149 ? -0.731 12.285 -3.776 1.00 98.12 149 LEU A CA 1
ATOM 1189 C C . LEU A 1 149 ? -1.586 11.199 -3.115 1.00 98.12 149 LEU A C 1
ATOM 1191 O O . LEU A 1 149 ? -2.345 11.495 -2.200 1.00 98.12 149 LEU A O 1
ATOM 1195 N N . PHE A 1 150 ? -1.452 9.942 -3.538 1.00 98.19 150 PHE A N 1
ATOM 1196 C CA . PHE A 1 150 ? -2.208 8.836 -2.954 1.00 98.19 150 PHE A CA 1
ATOM 1197 C C . PHE A 1 150 ? -1.780 8.530 -1.513 1.00 98.19 150 PHE A C 1
ATOM 1199 O O . PHE A 1 150 ? -2.649 8.312 -0.669 1.00 98.19 150 PHE A O 1
ATOM 1206 N N . TYR A 1 151 ? -0.485 8.603 -1.184 1.00 98.31 151 TYR A N 1
ATOM 1207 C CA . TYR A 1 151 ? -0.046 8.546 0.214 1.00 98.31 151 TYR A CA 1
ATOM 1208 C C . TYR A 1 151 ? -0.651 9.684 1.039 1.00 98.31 151 TYR A C 1
ATOM 1210 O O . TYR A 1 151 ? -1.189 9.437 2.117 1.00 98.31 151 TYR A O 1
ATOM 1218 N N . PHE A 1 152 ? -0.644 10.914 0.524 1.00 98.38 152 PHE A N 1
ATOM 1219 C CA . PHE A 1 152 ? -1.237 12.061 1.211 1.00 98.38 152 PHE A CA 1
ATOM 1220 C C . PHE A 1 152 ? -2.754 11.907 1.426 1.00 98.38 152 PHE A C 1
ATOM 1222 O O . PHE A 1 152 ? -3.262 12.178 2.516 1.00 98.38 152 PHE A O 1
ATOM 1229 N N . LEU A 1 153 ? -3.484 11.416 0.420 1.00 98.38 153 LEU A N 1
ATOM 1230 C CA . LEU A 1 153 ? -4.910 11.105 0.544 1.00 98.38 153 LEU A CA 1
ATOM 1231 C C . LEU A 1 153 ? -5.155 10.002 1.580 1.00 98.38 153 LEU A C 1
ATOM 1233 O O . LEU A 1 153 ? -6.055 10.141 2.405 1.00 98.38 153 LEU A O 1
ATOM 1237 N N . SER A 1 154 ? -4.328 8.950 1.604 1.00 98.31 154 SER A N 1
ATOM 1238 C CA . SER A 1 154 ? -4.422 7.908 2.635 1.00 98.31 154 SER A CA 1
ATOM 1239 C C . SER A 1 154 ? -4.159 8.459 4.043 1.00 98.31 154 SER A C 1
ATOM 1241 O O . SER A 1 154 ? -4.907 8.138 4.963 1.00 98.31 154 SER A O 1
ATOM 1243 N N . ALA A 1 155 ? -3.186 9.363 4.202 1.00 98.50 155 ALA A N 1
ATOM 1244 C CA . ALA A 1 155 ? -2.906 10.040 5.468 1.00 98.50 155 ALA A CA 1
ATOM 1245 C C . ALA A 1 155 ? -4.079 10.925 5.918 1.00 98.50 155 ALA A C 1
ATOM 1247 O O . ALA A 1 155 ? -4.436 10.935 7.092 1.00 98.50 155 ALA A O 1
ATOM 1248 N N . SER A 1 156 ? -4.723 11.628 4.981 1.00 98.19 156 SER A N 1
ATOM 1249 C CA . SER A 1 156 ? -5.878 12.492 5.269 1.00 98.19 156 SER A CA 1
ATOM 1250 C C . SER A 1 156 ? -7.073 11.700 5.806 1.00 98.19 156 SER A C 1
ATOM 1252 O O . SER A 1 156 ? -7.817 12.195 6.648 1.00 98.19 156 SER A O 1
ATOM 1254 N N . ILE A 1 157 ? -7.246 10.452 5.363 1.00 98.19 157 ILE A N 1
ATOM 1255 C CA . ILE A 1 157 ? -8.324 9.576 5.844 1.00 98.19 157 ILE A CA 1
ATOM 1256 C C . ILE A 1 157 ? -8.113 9.168 7.312 1.00 98.19 157 ILE A C 1
ATOM 1258 O O . ILE A 1 157 ? -9.088 8.899 8.011 1.00 98.19 157 ILE A O 1
ATOM 1262 N N . LEU A 1 158 ? -6.880 9.197 7.831 1.00 97.62 158 LEU A N 1
ATOM 1263 C CA . LEU A 1 158 ? -6.605 8.895 9.244 1.00 97.62 158 LEU A CA 1
ATOM 1264 C C . LEU A 1 158 ? -7.237 9.896 10.211 1.00 97.62 158 LEU A C 1
ATOM 1266 O O . LEU A 1 158 ? -7.427 9.558 11.374 1.00 97.62 158 LEU A O 1
ATOM 1270 N N . LEU A 1 159 ? -7.616 11.090 9.743 1.00 97.06 159 LEU A N 1
ATOM 1271 C CA . LEU A 1 159 ? -8.377 12.057 10.542 1.00 97.06 159 LEU A CA 1
ATOM 1272 C C . LEU A 1 159 ? -9.733 11.499 11.009 1.00 97.06 159 LEU A C 1
ATOM 1274 O O . LEU A 1 159 ? -10.319 12.026 11.949 1.00 97.06 159 LEU A O 1
ATOM 1278 N N . PHE A 1 160 ? -10.217 10.431 10.369 1.00 97.62 160 PHE A N 1
ATOM 1279 C CA . PHE A 1 160 ? -11.433 9.709 10.739 1.00 97.62 160 PHE A CA 1
ATOM 1280 C C . PHE A 1 160 ? -11.159 8.419 11.530 1.00 97.62 160 PHE A C 1
ATOM 1282 O O . PHE A 1 160 ? -12.084 7.644 11.771 1.00 97.62 160 PHE A O 1
ATOM 1289 N N . SER A 1 161 ? -9.905 8.149 11.909 1.00 97.62 161 SER A N 1
ATOM 1290 C CA . SER A 1 161 ? -9.572 7.017 12.776 1.00 97.62 161 SER A CA 1
ATOM 1291 C C . SER A 1 161 ? -10.104 7.242 14.193 1.00 97.62 161 SER A C 1
ATOM 1293 O O . SER A 1 161 ? -10.144 8.370 14.687 1.00 97.62 161 SER A O 1
ATOM 1295 N N . LYS A 1 162 ? -10.497 6.159 14.870 1.00 97.56 162 LYS A N 1
ATOM 1296 C CA . LYS A 1 162 ? -10.982 6.197 16.258 1.00 97.56 162 LYS A CA 1
ATOM 1297 C C . LYS A 1 162 ? -9.850 6.198 17.284 1.00 97.56 162 LYS A C 1
ATOM 1299 O O . LYS A 1 162 ? -10.127 6.318 18.475 1.00 97.56 162 LYS A O 1
ATOM 1304 N N . ASP A 1 163 ? -8.601 6.048 16.845 1.00 97.94 163 ASP A N 1
ATOM 1305 C CA . ASP A 1 163 ? -7.436 5.973 17.722 1.00 97.94 163 ASP A CA 1
ATOM 1306 C C . ASP A 1 163 ? -6.257 6.780 17.164 1.00 97.94 163 ASP A C 1
ATOM 1308 O O . ASP A 1 163 ? -5.917 6.686 15.982 1.00 97.94 163 ASP A O 1
ATOM 1312 N N . SER A 1 164 ? -5.595 7.556 18.022 1.00 97.94 164 SER A N 1
ATOM 1313 C CA . SER A 1 164 ? -4.434 8.364 17.646 1.00 97.94 164 SER A CA 1
ATOM 1314 C C . SER A 1 164 ? -3.194 7.521 17.350 1.00 97.94 164 SER A C 1
ATOM 1316 O O . SER A 1 164 ? -2.321 7.990 16.618 1.00 97.94 164 SER A O 1
ATOM 1318 N N . ILE A 1 165 ? -3.129 6.266 17.822 1.00 98.12 165 ILE A N 1
ATOM 1319 C CA . ILE A 1 165 ? -2.047 5.325 17.475 1.00 98.12 165 ILE A CA 1
ATOM 1320 C C . ILE A 1 165 ? -1.993 5.021 15.970 1.00 98.12 165 ILE A C 1
ATOM 1322 O O . ILE A 1 165 ? -0.962 4.592 15.451 1.00 98.12 165 ILE A O 1
ATOM 1326 N N . SER A 1 166 ? -3.080 5.295 15.245 1.00 98.06 166 SER A N 1
ATOM 1327 C CA . SER A 1 166 ? -3.132 5.186 13.788 1.00 98.06 166 SER A CA 1
ATOM 1328 C C . SER A 1 166 ? -2.074 6.046 13.092 1.00 98.06 166 SER A C 1
ATOM 1330 O O . SER A 1 166 ? -1.480 5.609 12.111 1.00 98.06 166 SER A O 1
ATOM 1332 N N . ILE A 1 167 ? -1.765 7.232 13.621 1.00 98.06 167 ILE A N 1
ATOM 1333 C CA . ILE A 1 167 ? -0.789 8.150 13.024 1.00 98.06 167 ILE A CA 1
ATOM 1334 C C . ILE A 1 167 ? 0.630 7.560 13.059 1.00 98.06 167 ILE A C 1
ATOM 1336 O O . ILE A 1 167 ? 1.220 7.408 11.987 1.00 98.06 167 ILE A O 1
ATOM 1340 N N . PRO A 1 168 ? 1.210 7.193 14.221 1.00 98.25 168 PRO A N 1
ATOM 1341 C CA . PRO A 1 168 ? 2.541 6.596 14.244 1.00 98.25 168 PRO A CA 1
ATOM 1342 C C . PRO A 1 168 ? 2.596 5.257 13.495 1.00 98.25 168 PRO A C 1
ATOM 1344 O O . PRO A 1 168 ? 3.571 5.021 12.783 1.00 98.25 168 PRO A O 1
ATOM 1347 N N . LEU A 1 169 ? 1.557 4.412 13.567 1.00 98.19 169 LEU A N 1
ATOM 1348 C CA . LEU A 1 169 ? 1.508 3.165 12.789 1.00 98.19 169 LEU A CA 1
ATOM 1349 C C . LEU A 1 169 ? 1.529 3.427 11.280 1.00 98.19 169 LEU A C 1
ATOM 1351 O O . LEU A 1 169 ? 2.270 2.765 10.550 1.00 98.19 169 LEU A O 1
ATOM 1355 N N . PHE A 1 170 ? 0.757 4.409 10.812 1.00 98.50 170 PHE A N 1
ATOM 1356 C CA . PHE A 1 170 ? 0.773 4.832 9.418 1.00 98.50 170 PHE A CA 1
ATOM 1357 C C . PHE A 1 170 ? 2.140 5.349 9.003 1.00 98.50 170 PHE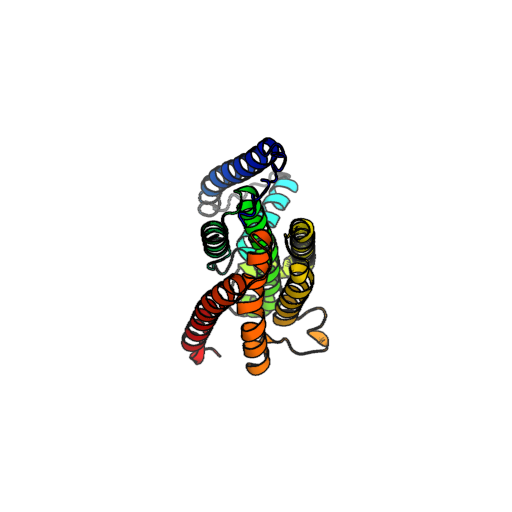 A C 1
ATOM 1359 O O . PHE A 1 170 ? 2.644 4.918 7.973 1.00 98.50 170 PHE A O 1
ATOM 1366 N N . LEU A 1 171 ? 2.749 6.242 9.787 1.00 98.38 171 LEU A N 1
ATOM 1367 C CA . LEU A 1 171 ? 4.058 6.801 9.459 1.00 98.38 171 LEU A CA 1
ATOM 1368 C C . LEU A 1 171 ? 5.107 5.695 9.332 1.00 98.38 171 LEU A C 1
ATOM 1370 O O . LEU A 1 171 ? 5.837 5.675 8.347 1.00 98.38 171 LEU A O 1
ATOM 1374 N N . ILE A 1 172 ? 5.134 4.737 10.263 1.00 98.19 172 ILE A N 1
ATOM 1375 C CA . ILE A 1 172 ? 6.041 3.582 10.198 1.00 98.19 172 ILE A CA 1
ATOM 1376 C C . ILE A 1 172 ? 5.781 2.764 8.927 1.00 98.19 172 ILE A C 1
ATOM 1378 O O . ILE A 1 172 ? 6.712 2.506 8.165 1.00 98.19 172 ILE A O 1
ATOM 1382 N N . CYS A 1 173 ? 4.526 2.390 8.660 1.00 98.19 173 CYS A N 1
ATOM 1383 C CA . CYS A 1 173 ? 4.186 1.572 7.495 1.00 98.19 173 CYS A CA 1
ATOM 1384 C C . CYS A 1 173 ? 4.481 2.297 6.175 1.00 98.19 173 CYS A C 1
ATOM 1386 O O . CYS A 1 173 ? 5.073 1.708 5.273 1.00 98.19 173 CYS A O 1
ATOM 1388 N N . ALA A 1 174 ? 4.100 3.569 6.052 1.00 98.12 174 ALA A N 1
ATOM 1389 C CA . ALA A 1 174 ? 4.316 4.386 4.862 1.00 98.12 174 ALA A CA 1
ATOM 1390 C C . ALA A 1 174 ? 5.809 4.619 4.602 1.00 98.12 174 ALA A C 1
ATOM 1392 O O . ALA A 1 174 ? 6.261 4.474 3.471 1.00 98.12 174 ALA A O 1
ATOM 1393 N N . LEU A 1 175 ? 6.594 4.926 5.640 1.00 97.31 175 LEU A N 1
ATOM 1394 C CA . LEU A 1 175 ? 8.039 5.116 5.502 1.00 97.31 175 LEU A CA 1
ATOM 1395 C C . LEU A 1 175 ? 8.738 3.819 5.103 1.00 97.31 175 LEU A C 1
ATOM 1397 O O . LEU A 1 175 ? 9.520 3.824 4.156 1.00 97.31 175 LEU A O 1
ATOM 1401 N N . LEU A 1 176 ? 8.443 2.704 5.776 1.00 97.12 176 LEU A N 1
ATOM 1402 C CA . LEU A 1 176 ? 9.076 1.427 5.453 1.00 97.12 176 LEU A CA 1
ATOM 1403 C C . LEU A 1 176 ? 8.708 0.952 4.048 1.00 97.12 176 LEU A C 1
ATOM 1405 O O . LEU A 1 176 ? 9.599 0.591 3.291 1.00 97.12 176 LEU A O 1
ATOM 1409 N N . THR A 1 177 ? 7.436 1.026 3.649 1.00 96.62 177 THR A N 1
ATOM 1410 C CA . THR A 1 177 ? 7.013 0.663 2.281 1.00 96.62 177 THR A CA 1
ATOM 1411 C C . THR A 1 177 ? 7.584 1.602 1.214 1.00 96.62 177 THR A C 1
ATOM 1413 O O . THR A 1 177 ? 7.911 1.157 0.111 1.00 96.62 177 THR A O 1
ATOM 1416 N N . TRP A 1 178 ? 7.767 2.887 1.531 1.00 97.12 178 TRP A N 1
ATOM 1417 C CA . TRP A 1 178 ? 8.450 3.833 0.652 1.00 97.12 178 TRP A CA 1
ATOM 1418 C C . TRP A 1 178 ? 9.922 3.464 0.454 1.00 97.12 178 TRP A C 1
ATOM 1420 O O . TRP A 1 178 ? 10.359 3.263 -0.682 1.00 97.12 178 TRP A O 1
ATOM 1430 N N . ILE A 1 179 ? 10.680 3.354 1.551 1.00 96.38 179 ILE A N 1
ATOM 1431 C CA . ILE A 1 179 ? 12.129 3.086 1.534 1.00 96.38 179 ILE A CA 1
ATOM 1432 C C . ILE A 1 179 ? 12.412 1.675 1.002 1.00 96.38 179 ILE A C 1
ATOM 1434 O O . ILE A 1 179 ? 13.413 1.471 0.319 1.00 96.38 179 ILE A O 1
ATOM 1438 N N . TYR A 1 180 ? 11.503 0.721 1.224 1.00 96.12 180 TYR A N 1
ATOM 1439 C CA . TYR A 1 180 ? 11.579 -0.631 0.666 1.00 96.12 180 TYR A CA 1
ATOM 1440 C C . TYR A 1 180 ? 11.818 -0.625 -0.847 1.00 96.12 180 TYR A C 1
ATOM 1442 O O . TYR A 1 180 ? 12.639 -1.394 -1.342 1.00 96.12 180 TYR A O 1
ATOM 1450 N N . SER A 1 181 ? 11.170 0.288 -1.578 1.00 95.62 181 SER A N 1
ATOM 1451 C CA . SER A 1 181 ? 11.256 0.342 -3.043 1.00 95.62 181 SER A CA 1
ATOM 1452 C C . SER A 1 181 ? 12.126 1.468 -3.598 1.00 95.62 181 SER A C 1
ATOM 1454 O O . SER A 1 181 ? 12.472 1.434 -4.775 1.00 95.62 181 SER A O 1
ATOM 1456 N N . ASP A 1 182 ? 12.436 2.495 -2.813 1.00 94.75 182 ASP A N 1
ATOM 1457 C CA . ASP A 1 182 ? 12.954 3.766 -3.324 1.00 94.75 182 ASP A CA 1
ATOM 1458 C C . ASP A 1 182 ? 14.372 3.665 -3.916 1.00 94.75 182 ASP A C 1
ATOM 1460 O O . ASP A 1 182 ? 15.341 3.538 -3.176 1.00 94.75 182 ASP A O 1
ATOM 1464 N N . LYS A 1 183 ? 14.512 3.810 -5.243 1.00 92.25 183 LYS A N 1
ATOM 1465 C CA . LYS A 1 183 ? 15.805 4.018 -5.931 1.00 92.25 183 LYS A CA 1
ATOM 1466 C C . LYS A 1 183 ? 16.163 5.499 -6.108 1.00 92.25 183 LYS A C 1
ATOM 1468 O O . LYS A 1 183 ? 17.290 5.829 -6.470 1.00 92.25 183 LYS A O 1
ATOM 1473 N N . GLN A 1 184 ? 15.200 6.405 -5.954 1.00 88.19 184 GLN A N 1
ATOM 1474 C CA . GLN A 1 184 ? 15.291 7.767 -6.485 1.00 88.19 184 GLN A CA 1
ATOM 1475 C C . GLN A 1 184 ? 15.756 8.791 -5.450 1.00 88.19 184 GLN A C 1
ATOM 1477 O O . GLN A 1 184 ? 16.597 9.631 -5.785 1.00 88.19 184 GLN A O 1
ATOM 1482 N N . LEU A 1 185 ? 15.203 8.757 -4.234 1.00 86.75 185 LEU A N 1
ATOM 1483 C CA . LEU A 1 185 ? 15.455 9.765 -3.198 1.00 86.75 185 LEU A CA 1
ATOM 1484 C C . LEU A 1 185 ? 16.528 9.286 -2.216 1.00 86.75 185 LEU A C 1
ATOM 1486 O O . LEU A 1 185 ? 17.663 9.762 -2.250 1.00 86.75 185 LEU A O 1
ATOM 1490 N N . PHE A 1 186 ? 16.179 8.321 -1.371 1.00 84.88 186 PHE A N 1
ATOM 1491 C CA . PHE A 1 186 ? 17.053 7.688 -0.389 1.00 84.88 186 PHE A CA 1
ATOM 1492 C C . PHE A 1 186 ? 17.908 6.596 -1.024 1.00 84.88 186 PHE A C 1
ATOM 1494 O O . PHE A 1 186 ? 19.080 6.492 -0.669 1.00 84.88 186 PHE A O 1
ATOM 1501 N N . GLY A 1 187 ? 17.370 5.886 -2.023 1.00 79.62 187 GLY A N 1
ATOM 1502 C CA . GLY A 1 187 ? 18.050 4.816 -2.766 1.00 79.62 187 GLY A CA 1
ATOM 1503 C C . GLY A 1 187 ? 19.403 5.184 -3.377 1.00 79.62 187 GLY A C 1
ATOM 1504 O O . GLY A 1 187 ? 20.245 4.329 -3.624 1.00 79.62 187 GLY A O 1
ATOM 1505 N N . LYS A 1 188 ? 19.640 6.480 -3.616 1.00 83.12 188 LYS A N 1
ATOM 1506 C CA . LYS A 1 188 ? 20.928 6.979 -4.121 1.00 83.12 188 LYS A CA 1
ATOM 1507 C C . LYS A 1 188 ? 22.034 6.976 -3.067 1.00 83.12 188 LYS A C 1
ATOM 1509 O O . LYS A 1 188 ? 23.206 6.972 -3.427 1.00 83.12 188 LYS A O 1
ATOM 1514 N N . LYS A 1 189 ? 21.671 7.064 -1.785 1.00 88.12 189 LYS A N 1
ATOM 1515 C CA . LYS A 1 189 ? 22.607 7.139 -0.649 1.00 88.12 189 LYS A CA 1
ATOM 1516 C C . LYS A 1 189 ? 22.602 5.864 0.188 1.00 88.12 189 LYS A C 1
ATOM 1518 O O . LYS A 1 189 ? 23.641 5.471 0.701 1.00 88.12 189 LYS A O 1
ATOM 1523 N N . PHE A 1 190 ? 21.439 5.241 0.321 1.00 85.75 190 PHE A N 1
ATOM 1524 C CA . PHE A 1 190 ? 21.216 4.000 1.047 1.00 85.75 190 PHE A CA 1
ATOM 1525 C C . PHE A 1 190 ? 20.734 2.945 0.057 1.00 85.75 190 PHE A C 1
ATOM 1527 O O . PHE A 1 190 ? 19.946 3.266 -0.826 1.00 85.75 190 PHE A O 1
ATOM 1534 N N . LYS A 1 191 ? 21.182 1.695 0.198 1.00 89.50 191 LYS A N 1
ATOM 1535 C CA . LYS A 1 191 ? 20.608 0.587 -0.578 1.00 89.50 191 LYS A CA 1
ATOM 1536 C C . LYS A 1 191 ? 19.119 0.440 -0.258 1.00 89.50 191 LYS A C 1
ATOM 1538 O O . LYS A 1 191 ? 18.692 0.765 0.854 1.00 89.50 191 LYS A O 1
ATOM 1543 N N . ARG A 1 192 ? 18.331 -0.046 -1.220 1.00 92.69 192 ARG A N 1
ATOM 1544 C CA . ARG A 1 192 ? 16.908 -0.336 -0.979 1.00 92.69 192 ARG A CA 1
ATOM 1545 C C . ARG A 1 192 ? 16.788 -1.415 0.088 1.00 92.69 192 ARG A C 1
ATOM 1547 O O . ARG A 1 192 ? 17.568 -2.364 0.073 1.00 92.69 192 ARG A O 1
ATOM 1554 N N . LEU A 1 193 ? 15.777 -1.336 0.958 1.00 93.31 193 LEU A N 1
ATOM 1555 C CA . LEU A 1 193 ? 15.604 -2.379 1.986 1.00 93.31 193 LEU A CA 1
ATOM 1556 C C . LEU A 1 193 ? 15.325 -3.752 1.370 1.00 93.31 193 LEU A C 1
ATOM 1558 O O . LEU A 1 193 ? 15.638 -4.758 1.989 1.00 93.31 193 LEU A O 1
ATOM 1562 N N . LYS A 1 194 ? 14.774 -3.799 0.154 1.00 93.00 194 LYS A N 1
ATOM 1563 C CA . LYS A 1 194 ? 14.535 -5.055 -0.562 1.00 93.00 194 LYS A CA 1
ATOM 1564 C C . LYS A 1 194 ? 15.759 -5.665 -1.247 1.00 93.00 194 LYS A C 1
ATOM 1566 O O . LYS A 1 194 ? 15.661 -6.738 -1.811 1.00 93.00 194 LYS A O 1
ATOM 1571 N N . GLU A 1 195 ? 16.894 -4.967 -1.276 1.00 92.00 195 GLU A N 1
ATOM 1572 C CA . GLU A 1 195 ? 18.138 -5.505 -1.856 1.00 92.00 195 GLU A CA 1
ATOM 1573 C C . GLU A 1 195 ? 18.972 -6.289 -0.835 1.00 92.00 195 GLU A C 1
ATOM 1575 O O . GLU A 1 195 ? 19.954 -6.927 -1.206 1.00 92.00 195 GLU A O 1
ATOM 1580 N N . ASP A 1 196 ? 18.617 -6.223 0.448 1.00 91.81 196 ASP A N 1
ATOM 1581 C CA . ASP A 1 196 ? 19.242 -7.001 1.513 1.00 91.81 196 ASP A CA 1
ATOM 1582 C C . ASP A 1 196 ? 18.159 -7.800 2.245 1.00 91.81 196 ASP A C 1
ATOM 1584 O O . ASP A 1 196 ? 17.223 -7.238 2.819 1.00 91.81 196 ASP A O 1
ATOM 1588 N N . TYR A 1 197 ? 18.307 -9.127 2.237 1.00 90.62 197 TYR A N 1
ATOM 1589 C CA . TYR A 1 197 ? 17.331 -10.060 2.803 1.00 90.62 197 TYR A CA 1
ATOM 1590 C C . TYR A 1 197 ? 16.994 -9.763 4.272 1.00 90.62 197 TYR A C 1
ATOM 1592 O O . TYR A 1 197 ? 15.856 -9.939 4.706 1.00 90.62 197 TYR A O 1
ATOM 1600 N N . ARG A 1 198 ? 17.956 -9.275 5.069 1.00 93.81 198 ARG A N 1
ATOM 1601 C CA . ARG A 1 198 ? 17.720 -8.963 6.488 1.00 93.81 198 ARG A CA 1
ATOM 1602 C C . ARG A 1 198 ? 16.812 -7.752 6.627 1.00 93.81 198 ARG A C 1
ATOM 1604 O O . ARG A 1 198 ? 15.909 -7.760 7.462 1.00 93.81 198 ARG A O 1
ATOM 1611 N N . THR A 1 199 ? 17.047 -6.710 5.832 1.00 95.00 199 THR A N 1
ATOM 1612 C CA . THR A 1 199 ? 16.214 -5.503 5.865 1.00 95.00 199 THR A CA 1
ATOM 1613 C C . THR A 1 199 ? 14.859 -5.718 5.208 1.00 95.00 199 THR A C 1
ATOM 1615 O O . THR A 1 199 ? 13.872 -5.131 5.655 1.00 95.00 199 THR A O 1
ATOM 1618 N N . GLU A 1 200 ? 14.779 -6.595 4.212 1.00 93.69 200 GLU A N 1
ATOM 1619 C CA . GLU A 1 200 ? 13.523 -7.045 3.621 1.00 93.69 200 GLU A CA 1
ATOM 1620 C C . GLU A 1 200 ? 12.672 -7.792 4.650 1.00 93.69 200 GLU A C 1
ATOM 1622 O O . GLU A 1 200 ? 11.544 -7.381 4.937 1.00 93.69 200 GLU A O 1
ATOM 1627 N N . LEU A 1 201 ? 13.235 -8.823 5.286 1.00 93.38 201 LEU A N 1
ATOM 1628 C CA . LEU A 1 201 ? 12.552 -9.588 6.325 1.00 93.38 201 LEU A CA 1
ATOM 1629 C C . LEU A 1 201 ? 12.118 -8.690 7.488 1.00 93.38 201 LEU A C 1
ATOM 1631 O O . LEU A 1 201 ? 10.981 -8.783 7.947 1.00 93.38 201 LEU A O 1
ATOM 1635 N N . LEU A 1 202 ? 12.986 -7.778 7.939 1.00 95.62 202 LEU A N 1
ATOM 1636 C CA . LEU A 1 202 ? 12.644 -6.806 8.981 1.00 95.62 202 LEU A CA 1
ATOM 1637 C C . LEU A 1 202 ? 11.480 -5.900 8.556 1.00 95.62 202 LEU A C 1
ATOM 1639 O O . LEU A 1 202 ? 10.581 -5.637 9.355 1.00 95.62 202 LEU A O 1
ATOM 1643 N N . THR A 1 203 ? 11.467 -5.453 7.298 1.00 96.06 203 THR A N 1
ATOM 1644 C CA . THR A 1 203 ? 10.363 -4.660 6.747 1.00 96.06 203 THR A CA 1
ATOM 1645 C C . THR A 1 203 ? 9.058 -5.444 6.817 1.00 96.06 203 THR A C 1
ATOM 1647 O O . THR A 1 203 ? 8.062 -4.918 7.316 1.00 96.06 203 THR A O 1
ATOM 1650 N N . TYR A 1 204 ? 9.057 -6.713 6.402 1.00 95.19 204 TYR A N 1
ATOM 1651 C CA . TYR A 1 204 ? 7.869 -7.556 6.500 1.00 95.19 204 TYR A CA 1
ATOM 1652 C C . TYR A 1 204 ? 7.439 -7.785 7.951 1.00 95.19 204 TYR A C 1
ATOM 1654 O O . TYR A 1 204 ? 6.259 -7.624 8.254 1.00 95.19 204 TYR A O 1
ATOM 1662 N N . LEU A 1 205 ? 8.360 -8.077 8.870 1.00 96.25 205 LEU A N 1
ATOM 1663 C CA . LEU A 1 205 ? 8.044 -8.292 10.288 1.00 96.25 205 LEU A CA 1
ATOM 1664 C C . LEU A 1 205 ? 7.414 -7.069 10.967 1.00 96.25 205 LEU A C 1
ATOM 1666 O O . LEU A 1 205 ? 6.640 -7.236 11.904 1.00 96.25 205 LEU A O 1
ATOM 1670 N N . ILE A 1 206 ? 7.710 -5.853 10.501 1.00 97.69 206 ILE A N 1
ATOM 1671 C CA . ILE A 1 206 ? 7.121 -4.622 11.045 1.00 97.69 206 ILE A CA 1
ATOM 1672 C C . ILE A 1 206 ? 5.819 -4.263 10.321 1.00 97.69 206 ILE A C 1
ATOM 1674 O O . ILE A 1 206 ? 4.797 -4.002 10.958 1.00 97.69 206 ILE A O 1
ATOM 1678 N N . VAL A 1 207 ? 5.831 -4.244 8.986 1.00 97.31 207 VAL A N 1
ATOM 1679 C CA . VAL A 1 207 ? 4.699 -3.759 8.181 1.00 97.31 207 VAL A CA 1
ATOM 1680 C C . VAL A 1 207 ? 3.533 -4.748 8.196 1.00 97.31 207 VAL A C 1
ATOM 1682 O O . VAL A 1 207 ? 2.380 -4.321 8.256 1.00 97.31 207 VAL A O 1
ATOM 1685 N N . THR A 1 208 ? 3.796 -6.059 8.175 1.00 95.38 208 THR A N 1
ATOM 1686 C CA . THR A 1 208 ? 2.725 -7.068 8.097 1.00 95.38 208 THR A CA 1
ATOM 1687 C C . THR A 1 208 ? 1.827 -7.135 9.336 1.00 95.38 208 THR A C 1
ATOM 1689 O O . THR A 1 208 ? 0.628 -7.307 9.132 1.00 95.38 208 THR A O 1
ATOM 1692 N N . PRO A 1 209 ? 2.299 -6.933 10.585 1.00 97.31 209 PRO A N 1
ATOM 1693 C CA . PRO A 1 209 ? 1.407 -6.691 11.719 1.00 97.31 209 PRO A CA 1
ATOM 1694 C C . PRO A 1 209 ? 0.990 -5.217 11.842 1.00 97.31 209 PRO A C 1
ATOM 1696 O O . PRO A 1 209 ? -0.156 -4.931 12.206 1.00 97.31 209 PRO A O 1
ATOM 1699 N N . GLY A 1 210 ? 1.873 -4.268 11.516 1.00 97.75 210 GLY A N 1
ATOM 1700 C CA . GLY A 1 210 ? 1.598 -2.836 11.658 1.00 97.75 210 GLY A CA 1
ATOM 1701 C C . GLY A 1 210 ? 0.417 -2.362 10.811 1.00 97.75 210 GLY A C 1
ATOM 1702 O O . GLY A 1 210 ? -0.422 -1.600 11.289 1.00 97.75 210 GLY A O 1
ATOM 1703 N N . PHE A 1 211 ? 0.294 -2.859 9.580 1.00 97.50 211 PHE A N 1
ATOM 1704 C CA . PHE A 1 211 ? -0.759 -2.434 8.662 1.00 97.50 211 PHE A CA 1
ATOM 1705 C C . PHE A 1 211 ? -2.165 -2.941 9.053 1.00 97.50 211 PHE A C 1
ATOM 1707 O O . PHE A 1 211 ? -3.090 -2.132 9.105 1.00 97.50 211 PHE A O 1
ATOM 1714 N N . PRO A 1 212 ? -2.391 -4.225 9.387 1.00 97.44 212 PRO A N 1
ATOM 1715 C CA . PRO A 1 212 ? -3.677 -4.672 9.927 1.00 97.44 212 PRO A CA 1
ATOM 1716 C C . PRO A 1 212 ? -4.032 -4.018 11.271 1.00 97.44 212 PRO A C 1
ATOM 1718 O O . PRO A 1 212 ? -5.198 -3.710 11.507 1.00 97.44 212 PRO A O 1
ATOM 1721 N N . ALA A 1 213 ? -3.040 -3.764 12.135 1.00 98.19 213 ALA A N 1
ATOM 1722 C CA . ALA A 1 213 ? 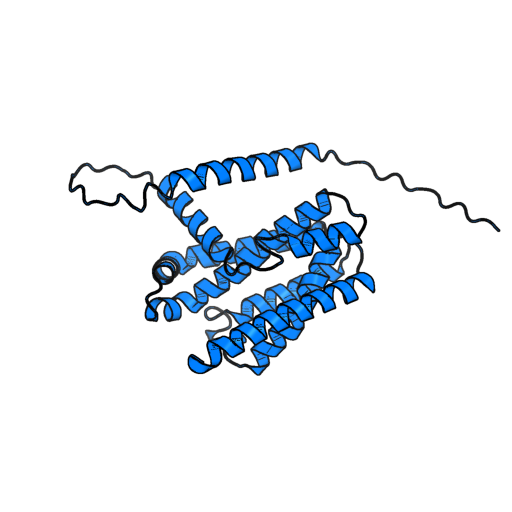-3.230 -3.000 13.369 1.00 98.19 213 ALA A CA 1
ATOM 1723 C C . ALA A 1 213 ? -3.722 -1.575 13.073 1.00 98.19 213 ALA A C 1
ATOM 1725 O O . ALA A 1 213 ? -4.694 -1.120 13.669 1.00 98.19 213 ALA A O 1
ATOM 1726 N N . LEU A 1 214 ? -3.099 -0.898 12.106 1.00 98.31 214 LEU A N 1
ATOM 1727 C CA . LEU A 1 214 ? -3.542 0.399 11.603 1.00 98.31 214 LEU A CA 1
ATOM 1728 C C . LEU A 1 214 ? -4.972 0.329 11.061 1.00 98.31 214 LEU A C 1
ATOM 1730 O O . LEU A 1 214 ? -5.799 1.174 11.396 1.00 98.31 214 LEU A O 1
ATOM 1734 N N . LEU A 1 215 ? -5.290 -0.695 10.270 1.00 97.56 215 LEU A N 1
ATOM 1735 C CA . LEU A 1 215 ? -6.619 -0.877 9.694 1.00 97.56 215 LEU A CA 1
ATOM 1736 C C . LEU A 1 215 ? -7.704 -1.009 10.769 1.00 97.56 215 LEU A C 1
ATOM 1738 O O . LEU A 1 215 ? -8.784 -0.439 10.625 1.00 97.56 215 LEU A O 1
ATOM 1742 N N . TRP A 1 216 ? -7.404 -1.721 11.857 1.00 98.50 216 TRP A N 1
ATOM 1743 C CA . TRP A 1 216 ? -8.309 -1.889 12.993 1.00 98.50 216 TRP A CA 1
ATOM 1744 C C . TRP A 1 216 ? -8.737 -0.553 13.610 1.00 98.50 216 TRP A C 1
ATOM 1746 O O . TRP A 1 216 ? -9.891 -0.407 14.013 1.00 98.50 216 TRP A O 1
ATOM 1756 N N . THR A 1 217 ? -7.845 0.443 13.635 1.00 98.44 217 THR A N 1
ATOM 1757 C CA . THR A 1 217 ? -8.110 1.742 14.281 1.00 98.44 217 THR A CA 1
ATOM 1758 C C . THR A 1 217 ? -9.269 2.528 13.659 1.00 98.44 217 THR A C 1
ATOM 1760 O O . THR A 1 217 ? -9.864 3.371 14.326 1.00 98.44 217 THR A O 1
ATOM 1763 N N . PHE A 1 218 ? -9.657 2.235 12.412 1.00 98.19 218 PHE A N 1
ATOM 1764 C CA . PHE A 1 218 ? -10.871 2.805 11.812 1.00 98.19 218 PHE A CA 1
ATOM 1765 C C . PHE A 1 218 ? -12.151 2.310 12.487 1.00 98.19 218 PHE A C 1
ATOM 1767 O O . PHE A 1 218 ? -13.162 3.008 12.509 1.00 98.19 218 PHE A O 1
ATOM 1774 N N . PHE A 1 219 ? -12.112 1.102 13.036 1.00 98.31 219 PHE A N 1
ATOM 1775 C CA . PHE A 1 219 ? -13.278 0.396 13.538 1.00 98.31 219 PHE A CA 1
ATOM 1776 C C . PHE A 1 219 ? -13.425 0.524 15.054 1.00 98.31 219 PHE A C 1
ATOM 1778 O O . PHE A 1 219 ? -14.514 0.808 15.556 1.00 98.31 219 PHE A O 1
ATOM 1785 N N . ALA A 1 220 ? -12.329 0.377 15.795 1.00 98.06 220 ALA A N 1
ATOM 1786 C CA . ALA A 1 220 ? -12.328 0.462 17.251 1.00 98.06 220 ALA A CA 1
ATOM 1787 C C . ALA A 1 220 ? -10.967 0.942 17.784 1.00 98.06 220 ALA A C 1
ATOM 1789 O O . ALA A 1 220 ? -9.959 0.803 17.086 1.00 98.06 220 ALA A O 1
ATOM 1790 N N . PRO A 1 221 ? -10.915 1.455 19.030 1.00 98.12 221 PRO A N 1
ATOM 1791 C CA . PRO A 1 221 ? -9.655 1.712 19.713 1.00 98.12 221 PRO A CA 1
ATOM 1792 C C . PRO A 1 221 ? -8.751 0.476 19.744 1.00 98.12 221 PRO A C 1
ATOM 1794 O O . PRO A 1 221 ? -9.211 -0.678 19.726 1.00 98.12 221 PRO A O 1
ATOM 1797 N N . PHE A 1 222 ? -7.449 0.723 19.795 1.00 97.88 222 PHE A N 1
ATOM 1798 C CA . PHE A 1 222 ? -6.442 -0.317 19.844 1.00 97.88 222 PHE A CA 1
ATOM 1799 C C . PHE A 1 222 ? -6.595 -1.148 21.120 1.00 97.88 222 PHE A C 1
ATOM 1801 O O . PHE A 1 222 ? -6.768 -0.632 22.222 1.00 97.88 222 PHE A O 1
ATOM 1808 N N . SER A 1 223 ? -6.593 -2.467 20.961 1.00 97.56 223 SER A N 1
ATOM 1809 C CA . SER A 1 223 ? -6.940 -3.414 22.023 1.00 97.56 223 SER A CA 1
ATOM 1810 C C . SER A 1 223 ? -6.267 -4.763 21.791 1.00 97.56 223 SER A C 1
ATOM 1812 O O . SER A 1 223 ? -5.651 -4.999 20.751 1.00 97.56 223 SER A O 1
ATOM 1814 N N . THR A 1 224 ? -6.427 -5.695 22.731 1.00 97.50 224 THR A N 1
ATOM 1815 C CA . THR A 1 224 ? -5.964 -7.081 22.565 1.00 97.50 224 THR A CA 1
ATOM 1816 C C . THR A 1 224 ? -6.562 -7.738 21.318 1.00 97.50 224 THR A C 1
ATOM 1818 O O . THR A 1 224 ? -5.859 -8.464 20.620 1.00 97.50 224 THR A O 1
ATOM 1821 N N . THR A 1 225 ? -7.819 -7.435 20.976 1.00 97.62 225 THR A N 1
ATOM 1822 C CA . THR A 1 225 ? -8.453 -7.934 19.745 1.00 97.62 225 THR A CA 1
ATOM 1823 C C . THR A 1 225 ? -7.747 -7.406 18.497 1.00 97.62 225 THR A C 1
ATOM 1825 O O . THR A 1 225 ? -7.509 -8.176 17.570 1.00 97.62 225 THR A O 1
ATOM 1828 N N . ALA A 1 226 ? -7.336 -6.132 18.495 1.00 97.44 226 ALA A N 1
ATOM 1829 C CA . ALA A 1 226 ? -6.550 -5.537 17.411 1.00 97.44 226 ALA A CA 1
ATOM 1830 C C . ALA A 1 226 ? -5.202 -6.248 17.226 1.00 97.44 226 ALA A C 1
ATOM 1832 O O . ALA A 1 226 ? -4.780 -6.509 16.100 1.00 97.44 226 ALA A O 1
ATOM 1833 N N . LEU A 1 227 ? -4.541 -6.592 18.335 1.00 97.88 227 LEU A N 1
ATOM 1834 C CA . LEU A 1 227 ? -3.266 -7.305 18.326 1.00 97.88 227 LEU A CA 1
ATOM 1835 C C . LEU A 1 227 ? -3.423 -8.730 17.779 1.00 97.88 227 LEU A C 1
ATOM 1837 O O . LEU A 1 227 ? -2.658 -9.132 16.908 1.00 97.88 227 LEU A O 1
ATOM 1841 N N . VAL A 1 228 ? -4.441 -9.475 18.218 1.00 97.94 228 VAL A N 1
ATOM 1842 C CA . VAL A 1 228 ? -4.729 -10.822 17.690 1.00 97.94 228 VAL A CA 1
ATOM 1843 C C . VAL A 1 228 ? -5.075 -10.764 16.201 1.00 97.94 228 VAL A C 1
ATOM 1845 O O . VAL A 1 228 ? -4.520 -11.526 15.412 1.00 97.94 228 VAL A O 1
ATOM 1848 N N . PHE A 1 229 ? -5.936 -9.824 15.802 1.00 97.00 229 PHE A N 1
ATOM 1849 C CA . PHE A 1 229 ? -6.265 -9.567 14.399 1.00 97.00 229 PHE A CA 1
ATOM 1850 C C . PHE A 1 229 ? -4.998 -9.307 13.572 1.00 97.00 229 PHE A C 1
ATOM 1852 O O . PHE A 1 229 ? -4.795 -9.912 12.520 1.00 97.00 229 PHE A O 1
ATOM 1859 N N . SER A 1 230 ? -4.111 -8.457 14.087 1.00 97.38 230 SER A N 1
ATOM 1860 C CA . SER A 1 230 ? -2.840 -8.119 13.459 1.00 97.38 230 SER A CA 1
ATOM 1861 C C . SER A 1 230 ? -1.912 -9.321 13.290 1.00 97.38 230 SER A C 1
ATOM 1863 O O . SER A 1 230 ? -1.400 -9.533 12.192 1.00 97.38 230 SER A O 1
ATOM 1865 N N . LEU A 1 231 ? -1.763 -10.161 14.315 1.00 97.06 231 LEU A N 1
ATOM 1866 C CA . LEU A 1 231 ? -0.919 -11.357 14.254 1.00 97.06 231 LEU A CA 1
ATOM 1867 C C . LEU A 1 231 ? -1.444 -12.416 13.276 1.00 97.06 231 LEU A C 1
ATOM 1869 O O . LEU A 1 231 ? -0.647 -13.063 12.591 1.00 97.06 231 LEU A O 1
ATOM 1873 N N . ILE A 1 232 ? -2.767 -12.578 13.168 1.00 95.88 232 ILE A N 1
ATOM 1874 C CA . ILE A 1 232 ? -3.380 -13.490 12.189 1.00 95.88 232 ILE A CA 1
ATOM 1875 C C . ILE A 1 232 ? -3.027 -13.040 10.769 1.00 95.88 232 ILE A C 1
ATOM 1877 O O . ILE A 1 232 ? -2.512 -13.832 9.979 1.00 95.88 232 ILE A O 1
ATOM 1881 N N . PHE A 1 233 ? -3.244 -11.761 10.447 1.00 94.75 233 PHE A N 1
ATOM 1882 C CA . PHE A 1 233 ? -2.893 -11.237 9.126 1.00 94.75 233 PHE A CA 1
ATOM 1883 C C . PHE A 1 233 ? -1.387 -11.238 8.880 1.00 94.75 233 PHE A C 1
ATOM 1885 O O . PHE A 1 233 ? -0.977 -11.573 7.773 1.00 94.75 233 PHE A O 1
ATOM 1892 N N . ALA A 1 234 ? -0.567 -10.926 9.884 1.00 94.69 234 ALA A N 1
ATOM 1893 C CA . ALA A 1 234 ? 0.884 -11.000 9.764 1.00 94.69 234 ALA A CA 1
ATOM 1894 C C . ALA A 1 234 ? 1.334 -12.414 9.378 1.00 94.69 234 ALA A C 1
ATOM 1896 O O . ALA A 1 234 ? 2.095 -12.573 8.430 1.00 94.69 234 ALA A O 1
ATOM 1897 N N . SER A 1 235 ? 0.788 -13.440 10.035 1.00 95.06 235 SER A N 1
ATOM 1898 C CA . SER A 1 235 ? 1.079 -14.845 9.720 1.00 95.06 235 SER A CA 1
ATOM 1899 C C . SER A 1 235 ? 0.685 -15.199 8.282 1.00 95.06 235 SER A C 1
ATOM 1901 O O . SER A 1 235 ? 1.465 -15.819 7.561 1.00 95.06 235 SER A O 1
ATOM 1903 N N . LEU A 1 236 ? -0.491 -14.749 7.828 1.00 93.12 236 LEU A N 1
ATOM 1904 C CA . LEU A 1 236 ? -0.948 -14.953 6.449 1.00 93.12 236 LEU A CA 1
ATOM 1905 C C . LEU A 1 236 ? -0.043 -14.245 5.431 1.00 93.12 236 LEU A C 1
ATOM 1907 O O . LEU A 1 236 ? 0.397 -14.872 4.468 1.00 93.12 236 LEU A O 1
ATOM 1911 N N . TYR A 1 237 ? 0.278 -12.968 5.646 1.00 91.50 237 TYR A N 1
ATOM 1912 C CA . TYR A 1 237 ? 1.145 -12.205 4.747 1.00 91.50 237 TYR A CA 1
ATOM 1913 C C . TYR A 1 237 ? 2.560 -12.778 4.690 1.00 91.50 237 TYR A C 1
ATOM 1915 O O . TYR A 1 237 ? 3.072 -12.991 3.594 1.00 91.50 237 TYR A O 1
ATOM 1923 N N . LEU A 1 238 ? 3.164 -13.077 5.843 1.00 92.12 238 LEU A N 1
ATOM 1924 C CA . LEU A 1 238 ? 4.494 -13.682 5.912 1.00 92.12 238 LEU A CA 1
ATOM 1925 C C . LEU A 1 238 ? 4.517 -15.042 5.219 1.00 92.12 238 LEU A C 1
ATOM 1927 O O . LEU A 1 238 ? 5.433 -15.304 4.449 1.00 92.12 238 LEU A O 1
ATOM 1931 N N . SER A 1 239 ? 3.491 -15.879 5.406 1.00 93.00 239 SER A N 1
ATOM 1932 C CA . SER A 1 239 ? 3.406 -17.155 4.686 1.00 93.00 239 SER A CA 1
ATOM 1933 C C . SER A 1 239 ? 3.349 -16.960 3.167 1.00 93.00 239 SER A C 1
ATOM 1935 O O . SER A 1 239 ? 4.026 -17.674 2.434 1.00 93.00 239 SER A O 1
ATOM 1937 N N . GLY A 1 240 ? 2.606 -15.957 2.686 1.00 90.25 240 GLY A N 1
ATOM 1938 C CA . GLY A 1 240 ? 2.518 -15.639 1.261 1.00 90.25 240 GLY A CA 1
ATOM 1939 C C . GLY A 1 240 ? 3.837 -15.133 0.677 1.00 90.25 240 GLY A C 1
ATOM 1940 O O . GLY A 1 240 ? 4.192 -15.521 -0.433 1.00 90.25 240 GLY A O 1
ATOM 1941 N N . VAL A 1 241 ? 4.571 -14.308 1.428 1.00 88.88 241 VAL A N 1
ATOM 1942 C CA . VAL A 1 241 ? 5.911 -13.837 1.047 1.00 88.88 241 VAL A CA 1
ATOM 1943 C C . VAL A 1 241 ? 6.891 -15.006 0.999 1.00 88.88 241 VAL A C 1
ATOM 1945 O O . VAL A 1 241 ? 7.491 -15.237 -0.039 1.00 88.88 241 VAL A O 1
ATOM 1948 N N . LEU A 1 242 ? 6.970 -15.819 2.055 1.00 90.00 242 LEU A N 1
ATOM 1949 C CA . LEU A 1 242 ? 7.875 -16.973 2.094 1.00 90.00 242 LEU A CA 1
ATOM 1950 C C . LEU A 1 242 ? 7.595 -17.972 0.964 1.00 90.00 242 LEU A C 1
ATOM 1952 O O . LEU A 1 242 ? 8.522 -18.488 0.352 1.00 90.00 242 LEU A O 1
ATOM 1956 N N . LEU A 1 243 ? 6.321 -18.240 0.659 1.00 91.81 243 LEU A N 1
ATOM 1957 C CA . LEU A 1 243 ? 5.947 -19.106 -0.463 1.00 91.81 243 LEU A CA 1
ATOM 1958 C C . LEU A 1 243 ? 6.354 -18.516 -1.816 1.00 91.81 243 LEU A C 1
ATOM 1960 O O . LEU A 1 243 ? 6.724 -19.266 -2.719 1.00 91.81 243 LEU A O 1
ATOM 1964 N N . LYS A 1 244 ? 6.260 -17.192 -1.966 1.00 87.88 244 LYS A N 1
ATOM 1965 C CA . LYS A 1 244 ? 6.725 -16.494 -3.162 1.00 87.88 244 LYS A CA 1
ATOM 1966 C C . LYS A 1 244 ? 8.246 -16.618 -3.287 1.00 87.88 244 LYS A C 1
ATOM 1968 O O . LYS A 1 244 ? 8.711 -17.052 -4.332 1.00 87.88 244 LYS A O 1
ATOM 1973 N N . ASP A 1 245 ? 8.992 -16.344 -2.226 1.00 88.62 245 ASP A N 1
ATOM 1974 C CA . ASP A 1 245 ? 10.458 -16.383 -2.255 1.00 88.62 245 ASP A CA 1
ATOM 1975 C C . ASP A 1 245 ? 10.981 -17.814 -2.485 1.00 88.62 245 ASP A C 1
ATOM 1977 O O . ASP A 1 245 ? 11.890 -18.033 -3.279 1.00 88.62 245 ASP A O 1
ATOM 1981 N N . LEU A 1 246 ? 10.341 -18.834 -1.895 1.00 89.69 246 LEU A N 1
ATOM 1982 C CA . LEU A 1 246 ? 10.656 -20.243 -2.181 1.00 89.69 246 LEU A CA 1
ATOM 1983 C C . LEU A 1 246 ? 10.455 -20.611 -3.656 1.00 89.69 246 LEU A C 1
ATOM 1985 O O . LEU A 1 246 ? 11.158 -21.475 -4.177 1.00 89.69 246 LEU A O 1
ATOM 1989 N N . LYS A 1 247 ? 9.480 -19.987 -4.322 1.00 91.00 247 LYS A N 1
ATOM 1990 C CA . LYS A 1 247 ? 9.231 -20.181 -5.752 1.00 91.00 247 LYS A CA 1
ATOM 1991 C C . LYS A 1 247 ? 10.261 -19.443 -6.612 1.00 91.00 247 LYS A C 1
ATOM 1993 O O . LYS A 1 247 ? 10.603 -19.940 -7.684 1.00 91.00 247 LYS A O 1
ATOM 1998 N N . ASP A 1 248 ? 10.733 -18.292 -6.149 1.00 85.06 248 ASP A N 1
ATOM 1999 C CA . ASP A 1 248 ? 11.638 -17.414 -6.892 1.00 85.06 248 ASP A CA 1
ATOM 2000 C C . ASP A 1 248 ? 13.133 -17.745 -6.645 1.00 85.06 248 ASP A C 1
ATOM 2002 O O . ASP A 1 248 ? 13.988 -17.227 -7.356 1.00 85.06 248 ASP A O 1
ATOM 2006 N N . ILE A 1 249 ? 13.450 -18.713 -5.766 1.00 87.56 249 ILE A N 1
ATOM 2007 C CA . ILE A 1 249 ? 14.817 -19.113 -5.352 1.00 87.56 249 ILE A CA 1
ATOM 2008 C C . ILE A 1 249 ? 15.797 -19.465 -6.485 1.00 87.56 249 ILE A C 1
ATOM 2010 O O . ILE A 1 249 ? 17.002 -19.455 -6.281 1.00 87.56 249 ILE A O 1
ATOM 2014 N N . THR A 1 250 ? 15.311 -19.864 -7.664 1.00 82.19 250 THR A N 1
ATOM 2015 C CA . THR A 1 250 ? 16.179 -20.147 -8.822 1.00 82.19 250 THR A CA 1
ATOM 2016 C C . THR A 1 250 ? 16.526 -18.901 -9.633 1.00 82.19 250 THR A C 1
ATOM 2018 O O . THR A 1 250 ? 17.436 -18.960 -10.456 1.00 82.19 250 THR A O 1
ATOM 2021 N N . SER A 1 251 ? 15.744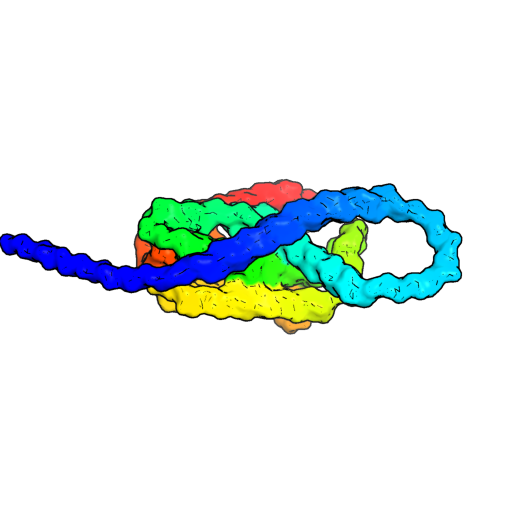 -17.830 -9.484 1.00 75.00 251 SER A N 1
ATOM 2022 C CA . SER A 1 251 ? 15.938 -16.558 -10.190 1.00 75.00 251 SER A CA 1
ATOM 2023 C C . SER A 1 251 ? 16.741 -15.556 -9.358 1.00 75.00 251 SER A C 1
ATOM 2025 O O . SER A 1 251 ? 17.452 -14.745 -9.950 1.00 75.00 251 SER A O 1
ATOM 2027 N N . ASP A 1 252 ? 16.608 -15.627 -8.030 1.00 71.25 252 ASP A N 1
ATOM 2028 C CA . ASP A 1 252 ? 17.365 -14.843 -7.042 1.00 71.25 252 ASP A CA 1
ATOM 2029 C C . ASP A 1 252 ? 18.754 -15.449 -6.760 1.00 71.25 252 ASP A C 1
ATOM 2031 O O . ASP A 1 252 ? 19.725 -14.665 -6.632 1.00 71.25 252 ASP A O 1
#

Radius of gyration: 21.41 Å; chains: 1; bounding box: 50×36×88 Å

Sequence (252 aa):
MSRKYKGFSTPISDGSHIIIIIIIINKKFKYLNVANLSVMENGGQKEGGGGFQEDKDICKLKRYKLFLKFGAKPVNVAYPLPLASFLAFSLSNSGILEFLLSYIFCFFFFTAANLWNHLNDAEDDARDGRKHATFLINRRKEATIFSILFYFLSASILLFSKDSISIPLFLICALLTWIYSDKQLFGKKFKRLKEDYRTELLTYLIVTPGFPALLWTFFAPFSTTALVFSLIFASLYLSGVLLKDLKDITSD

Foldseek 3Di:
DDDDDDDDDDDDDDCPVVVVVVVVVVVVVVVVVVVPVVVVVPPDDDPDPDPDPPPVVVVVVVLVVLLLVQLQPPPDCVPPNNNLLVVLCVPQVFDPVLSVLLNLLSSLLSSLLRLLQLLLCLVVCVVVVNPSSVVSVVCVVVSNVSSVVSLVVSQVSCVLFQEPVLNVLSVLLSVLSNQQRDCDDCVVPDPRLVVDPVSVVVSLVSNQLSVSLSSSRSRDYRDPVSNVSSVVRSVVVVVVVVVVCVVCVVVD